Protein AF-0000000086143178 (afdb_homodimer)

Secondary structure (DSSP, 8-state):
-------------------HHHHHHHHHHHHHHHHHHHHHHHHHHHHHSTT-TT-TT-HHHHHHHHHHHHHHHHHHHHHHHHHHHHTT--HHHHHHHHHHHHHHHHHT-/-------------------HHHHHHHHHHHHHHHHHHHHHHHHHHHHHSTT-TT-TT-HHHHHHHHHHHHHHHHHHHHHHHHHHHHTT--HHHHHHHHHHHHHHHHHT-

Sequence (218 aa):
MNPSETPSSPINSAKSRLTEEQKKRNHIESEKKRREAIRNGFDRLSTIVPGMQGQARSEAIVLAATVDHMRAMLKQKEQIYAAAMAKGWSTEQFNRYYQVAEQEARALEMNPSETPSSPINSAKSRLTEEQKKRNHIESEKKRREAIRNGFDRLSTIVPGMQGQARSEAIVLAATVDHMRAMLKQKEQIYAAAMAKGWSTEQFNRYYQVAEQEARALE

Foldseek 3Di:
DDPPPPPPPCVVVCPVPQDPVRVVVVVVVVVVVVVVVLLVVLQVLLVVQPPSHPVSVVPVVSVVSSVVVVVVVVVVLVVVVVVCVVVPDDPVNSVVVVVVVVVVVVVVD/DDDPPPPPPCVVVCPVPDDPVRVVVVVVVVVVVVVVVLLVVLQVLLVVQPPSHPVSVVPVVSVVSSVVVVVVVVVVLVVVVVVCVVVPDDPVNSVVVVVVVVVVVVVVD

pLDDT: mean 79.46, std 19.46, range [32.69, 98.06]

Organism: NCBI:txid717836

InterPro domains:
  IPR011598 Myc-type, basic helix-loop-helix (bHLH) domain [PS50888] (22-73)
  IPR011598 Myc-type, basic helix-loop-helix (bHLH) domain [SM00353] (28-79)
  IPR036638 Helix-loop-helix DNA-binding domain superfamily [G3DSA:4.10.280.10] (21-108)
  IPR036638 Helix-loop-helix DNA-binding domain superfamily [SSF47459] (13-79)
  IPR052207 Max-like/E-box-binding transcription factors [PTHR15741] (5-80)
  IPR057072 INO4, bHLH domain [PF23181] (17-87)

Radius of gyration: 27.96 Å; Cα contacts (8 Å, |Δi|>4): 157; chains: 2; bounding box: 116×66×62 Å

Solvent-accessible surface area (backbone atoms only — not comparable to full-atom values): 12211 Å² total; per-residue (Å²): 138,81,85,80,77,71,76,76,73,79,70,64,77,69,65,71,73,64,50,72,68,53,48,51,52,49,52,52,50,52,49,50,50,48,51,49,49,38,51,51,34,32,46,52,41,16,68,69,37,85,92,25,63,92,37,36,85,44,51,51,60,46,40,48,50,44,50,40,50,50,50,11,52,53,48,23,50,53,50,52,47,52,52,40,46,72,73,67,49,48,70,66,62,53,45,54,51,50,52,51,22,46,55,49,33,59,60,75,101,137,81,82,78,77,71,76,76,72,79,70,63,80,66,64,71,71,63,50,71,69,51,47,52,53,49,52,52,49,52,50,51,50,48,52,49,49,38,50,51,36,33,48,53,42,16,69,70,37,86,92,26,62,94,38,38,86,42,52,51,58,45,41,49,51,42,49,42,50,50,51,12,51,53,49,24,50,53,51,51,47,53,51,41,48,72,73,66,48,48,70,65,64,54,45,55,51,48,51,51,22,47,55,50,33,59,59,76,102

Structure (mmCIF, N/CA/C/O backbone):
data_AF-0000000086143178-model_v1
#
loop_
_entity.id
_entity.type
_entity.pdbx_description
1 polymer 'BHLH domain-containing protein'
#
loop_
_atom_site.group_PDB
_atom_site.id
_atom_site.type_symbol
_atom_site.label_atom_id
_atom_site.label_alt_id
_atom_site.label_comp_id
_atom_site.label_asym_id
_atom_site.label_entity_id
_atom_site.label_seq_id
_atom_site.pdbx_PDB_ins_code
_atom_site.Cartn_x
_atom_site.Cartn_y
_atom_site.Cartn_z
_atom_site.occupancy
_atom_site.B_iso_or_equiv
_atom_site.auth_seq_id
_atom_site.auth_comp_id
_atom_site.auth_asym_id
_atom_site.auth_atom_id
_atom_site.pdbx_PDB_model_num
ATOM 1 N N . MET A 1 1 ? -59.031 2.689 38.531 1 32.75 1 MET A N 1
ATOM 2 C CA . MET A 1 1 ? -57.719 2.092 38.219 1 32.75 1 MET A CA 1
ATOM 3 C C . MET A 1 1 ? -56.844 3.082 37.5 1 32.75 1 MET A C 1
ATOM 5 O O . MET A 1 1 ? -57.188 3.516 36.375 1 32.75 1 MET A O 1
ATOM 9 N N . ASN A 1 2 ? -56.031 3.961 38.188 1 40.72 2 ASN A N 1
ATOM 10 C CA . ASN A 1 2 ? -55.25 5.148 37.875 1 40.72 2 ASN A CA 1
ATOM 11 C C . ASN A 1 2 ? -54.125 4.832 36.875 1 40.72 2 ASN A C 1
ATOM 13 O O . ASN A 1 2 ? -53.438 3.824 37.031 1 40.72 2 ASN A O 1
ATOM 17 N N . PRO A 1 3 ? -54.125 5.277 35.625 1 43.12 3 PRO A N 1
ATOM 18 C CA . PRO A 1 3 ? -53.125 5.094 34.562 1 43.12 3 PRO A CA 1
ATOM 19 C C . PRO A 1 3 ? -51.719 5.43 35.031 1 43.12 3 PRO A C 1
ATOM 21 O O . PRO A 1 3 ? -51.5 6.453 35.688 1 43.12 3 PRO A O 1
ATOM 24 N N . SER A 1 4 ? -50.781 4.43 35.438 1 45.22 4 SER A N 1
ATOM 25 C CA . SER A 1 4 ? -49.406 4.449 35.844 1 45.22 4 SER A CA 1
ATOM 26 C C . SER A 1 4 ? -48.531 5.211 34.812 1 45.22 4 SER A C 1
ATOM 28 O O . SER A 1 4 ? -48.438 4.809 33.656 1 45.22 4 SER A O 1
ATOM 30 N N . GLU A 1 5 ? -48.562 6.566 34.812 1 45.06 5 GLU A N 1
ATOM 31 C CA . GLU A 1 5 ? -47.688 7.453 34.031 1 45.06 5 GLU A CA 1
ATOM 32 C C . GLU A 1 5 ? -46.25 6.996 34.062 1 45.06 5 GLU A C 1
ATOM 34 O O . GLU A 1 5 ? -45.656 6.902 35.156 1 45.06 5 GLU A O 1
ATOM 39 N N . THR A 1 6 ? -45.875 5.973 33.25 1 44.28 6 THR A N 1
ATOM 40 C CA . THR A 1 6 ? -44.5 5.473 33.062 1 44.28 6 THR A CA 1
ATOM 41 C C . THR A 1 6 ? -43.531 6.625 32.938 1 44.28 6 THR A C 1
ATOM 43 O O . THR A 1 6 ? -43.719 7.555 32.156 1 44.28 6 THR A O 1
ATOM 46 N N . PRO A 1 7 ? -42.781 6.953 34 1 46.31 7 PRO A N 1
ATOM 47 C CA . PRO A 1 7 ? -41.781 8.023 33.938 1 46.31 7 PRO A CA 1
ATOM 48 C C . PRO A 1 7 ? -40.875 7.941 32.688 1 46.31 7 PRO A C 1
ATOM 50 O O . PRO A 1 7 ? -40.531 6.844 32.25 1 46.31 7 PRO A O 1
ATOM 53 N N . SER A 1 8 ? -41.188 8.641 31.641 1 41.81 8 SER A N 1
ATOM 54 C CA . SER A 1 8 ? -40.281 8.805 30.484 1 41.81 8 SER A CA 1
ATOM 55 C C . SER A 1 8 ? -38.844 8.922 30.922 1 41.81 8 SER A C 1
ATOM 57 O O . SER A 1 8 ? -38.5 9.695 31.812 1 41.81 8 SER A O 1
ATOM 59 N N . SER A 1 9 ? -38.094 7.805 30.969 1 45.62 9 SER A N 1
ATOM 60 C CA . SER A 1 9 ? -36.688 7.699 31.266 1 45.62 9 SER A CA 1
ATOM 61 C C . SER A 1 9 ? -35.875 8.82 30.594 1 45.62 9 SER A C 1
ATOM 63 O O . SER A 1 9 ? -36.031 9.062 29.406 1 45.62 9 SER A O 1
ATOM 65 N N . PRO A 1 10 ? -35.562 9.938 31.25 1 42.22 10 PRO A N 1
ATOM 66 C CA . PRO A 1 10 ? -34.688 10.977 30.672 1 42.22 10 PRO A CA 1
ATOM 67 C C . PRO A 1 10 ? -33.5 10.406 29.938 1 42.22 10 PRO A C 1
ATOM 69 O O . PRO A 1 10 ? -32.469 10.109 30.562 1 42.22 10 PRO A O 1
ATOM 72 N N . ILE A 1 11 ? -33.5 9.219 29.344 1 43.56 11 ILE A N 1
ATOM 73 C CA . ILE A 1 11 ? -32.344 8.898 28.516 1 43.56 11 ILE A CA 1
ATOM 74 C C . ILE A 1 11 ? -31.953 10.109 27.672 1 43.56 11 ILE A C 1
ATOM 76 O O . ILE A 1 11 ? -32.281 10.164 26.484 1 43.56 11 ILE A O 1
ATOM 80 N N . ASN A 1 12 ? -32.656 11.188 27.828 1 39.53 12 ASN A N 1
ATOM 81 C CA . ASN A 1 12 ? -32.156 12.312 27.031 1 39.53 12 ASN A CA 1
ATOM 82 C C . ASN A 1 12 ? -30.641 12.266 26.875 1 39.53 12 ASN A C 1
ATOM 84 O O . ASN A 1 12 ? -29.922 11.969 27.828 1 39.53 12 ASN A O 1
ATOM 88 N N . SER A 1 13 ? -30.031 11.812 25.734 1 44.03 13 SER A N 1
ATOM 89 C CA . SER A 1 13 ? -28.672 11.727 25.219 1 44.03 13 SER A CA 1
ATOM 90 C C . SER A 1 13 ? -27.781 12.797 25.844 1 44.03 13 SER A C 1
ATOM 92 O O . SER A 1 13 ? -27.953 13.984 25.562 1 44.03 13 SER A O 1
ATOM 94 N N . ALA A 1 14 ? -27.75 12.922 27.094 1 44.5 14 ALA A N 1
ATOM 95 C CA . ALA A 1 14 ? -26.672 13.719 27.688 1 44.5 14 ALA A CA 1
ATOM 96 C C . ALA A 1 14 ? -25.453 13.781 26.766 1 44.5 14 ALA A C 1
ATOM 98 O O . ALA A 1 14 ? -24.703 12.812 26.672 1 44.5 14 ALA A O 1
ATOM 99 N N . LYS A 1 15 ? -25.594 13.844 25.5 1 48.66 15 LYS A N 1
ATOM 100 C CA . LYS A 1 15 ? -24.422 14.305 24.766 1 48.66 15 LYS A CA 1
ATOM 101 C C . LYS A 1 15 ? -23.531 15.172 25.641 1 48.66 15 LYS A C 1
ATOM 103 O O . LYS A 1 15 ? -23.938 16.25 26.078 1 48.66 15 LYS A O 1
ATOM 108 N N . SER A 1 16 ? -23.094 14.664 26.734 1 57.53 16 SER A N 1
ATOM 109 C CA . SER A 1 16 ? -22.094 15.32 27.562 1 57.53 16 SER A CA 1
ATOM 110 C C . SER A 1 16 ? -21.375 16.422 26.797 1 57.53 16 SER A C 1
ATOM 112 O O . SER A 1 16 ? -20.672 16.156 25.828 1 57.53 16 SER A O 1
ATOM 114 N N . ARG A 1 17 ? -22 17.469 26.516 1 70.31 17 ARG A N 1
ATOM 115 C CA . ARG A 1 17 ? -21.516 18.625 25.766 1 70.31 17 ARG A CA 1
ATOM 116 C C . ARG A 1 17 ? -20.062 18.938 26.109 1 70.31 17 ARG A C 1
ATOM 118 O O . ARG A 1 17 ? -19.766 19.359 27.219 1 70.31 17 ARG A O 1
ATOM 125 N N . LEU A 1 18 ? -19.219 18.266 25.688 1 80 18 LEU A N 1
ATOM 126 C CA . LEU A 1 18 ? -17.797 18.531 25.859 1 80 18 LEU A CA 1
ATOM 127 C C . LEU A 1 18 ? -17.531 20.031 25.875 1 80 18 LEU A C 1
ATOM 129 O O . LEU A 1 18 ? -18.203 20.797 25.172 1 80 18 LEU A O 1
ATOM 133 N N . THR A 1 19 ? -16.844 20.484 26.844 1 90.88 19 THR A N 1
ATOM 134 C CA . THR A 1 19 ? -16.359 21.859 26.812 1 90.88 19 THR A CA 1
ATOM 135 C C . THR A 1 19 ? -15.492 22.109 25.578 1 90.88 19 THR A C 1
ATOM 137 O O . THR A 1 19 ? -15.102 21.156 24.891 1 90.88 19 THR A O 1
ATOM 140 N N . GLU A 1 20 ? -15.328 23.359 25.156 1 90.81 20 GLU A N 1
ATOM 141 C CA . GLU A 1 20 ? -14.461 23.688 24.031 1 90.81 20 GLU A CA 1
ATOM 142 C C . GLU A 1 20 ? -13.062 23.109 24.203 1 90.81 20 GLU A C 1
ATOM 144 O O . GLU A 1 20 ? -12.453 22.641 23.234 1 90.81 20 GLU A O 1
ATOM 149 N N . GLU A 1 21 ? -12.656 23.234 25.453 1 92.69 21 GLU A N 1
ATOM 150 C CA . GLU A 1 21 ? -11.336 22.688 25.75 1 92.69 21 GLU A CA 1
ATOM 151 C C . GLU A 1 21 ? -11.305 21.172 25.547 1 92.69 21 GLU A C 1
ATOM 153 O O . GLU A 1 21 ? -10.328 20.625 25.031 1 92.69 21 GLU A O 1
ATOM 158 N N . GLN A 1 22 ? -12.258 20.469 25.953 1 92.62 22 GLN A N 1
ATOM 159 C CA . GLN A 1 22 ? -12.359 19.031 25.797 1 92.62 22 GLN A CA 1
ATOM 160 C C . GLN A 1 22 ? -12.445 18.641 24.312 1 92.62 22 GLN A C 1
ATOM 162 O O . GLN A 1 22 ? -11.852 17.656 23.891 1 92.62 22 GLN A O 1
ATOM 167 N N . LYS A 1 23 ? -13.164 19.422 23.609 1 94.19 23 LYS A N 1
ATOM 168 C CA . LYS A 1 23 ? -13.305 19.172 22.172 1 94.19 23 LYS A CA 1
ATOM 169 C C . LYS A 1 23 ? -11.961 19.281 21.469 1 94.19 23 LYS A C 1
ATOM 171 O O . LYS A 1 23 ? -11.617 18.438 20.625 1 94.19 23 LYS A O 1
ATOM 176 N N . LYS A 1 24 ? -11.305 20.344 21.844 1 95.06 24 LYS A N 1
ATOM 177 C CA . LYS A 1 24 ? -9.984 20.547 21.266 1 95.06 24 LYS A CA 1
ATOM 178 C C . LYS A 1 24 ? -9.047 19.391 21.594 1 95.06 24 LYS A C 1
ATOM 180 O O . LYS A 1 24 ? -8.352 18.891 20.703 1 95.06 24 LYS A O 1
ATOM 185 N N . ARG A 1 25 ? -9.008 19.031 22.812 1 95.56 25 ARG A N 1
ATOM 186 C CA . ARG A 1 25 ? -8.156 17.922 23.25 1 95.56 25 ARG A CA 1
ATOM 187 C C . ARG A 1 25 ? -8.516 16.641 22.516 1 95.56 25 ARG A C 1
ATOM 189 O O . ARG A 1 25 ? -7.625 15.875 22.125 1 95.56 25 ARG A O 1
ATOM 196 N N . ASN A 1 26 ? -9.719 16.375 22.359 1 96 26 ASN A N 1
ATOM 197 C CA . ASN A 1 26 ? -10.188 15.188 21.641 1 96 26 ASN A CA 1
ATOM 198 C C . ASN A 1 26 ? -9.727 15.195 20.188 1 96 26 ASN A C 1
ATOM 200 O O . ASN A 1 26 ? -9.32 14.164 19.641 1 96 26 ASN A O 1
ATOM 204 N N . HIS A 1 27 ? -9.828 16.344 19.547 1 96.25 27 HIS A N 1
ATOM 205 C CA . HIS A 1 27 ? -9.383 16.484 18.156 1 96.25 27 HIS A CA 1
ATOM 206 C C . HIS A 1 27 ? -7.898 16.172 18.016 1 96.25 27 HIS A C 1
ATOM 208 O O . HIS A 1 27 ? -7.496 15.43 17.125 1 96.25 27 HIS A O 1
ATOM 214 N N . ILE A 1 28 ? -7.184 16.656 18.859 1 97.69 28 ILE A N 1
ATOM 215 C CA . ILE A 1 28 ? -5.734 16.469 18.812 1 97.69 28 ILE A CA 1
ATOM 216 C C . ILE A 1 28 ? -5.406 14.992 19.016 1 97.69 28 ILE A C 1
ATOM 218 O O . ILE A 1 28 ? -4.57 14.438 18.297 1 97.69 28 ILE A O 1
ATOM 222 N N . GLU A 1 29 ? -6.027 14.453 19.984 1 97.38 29 GLU A N 1
ATOM 223 C CA . GLU A 1 29 ? -5.789 13.039 20.266 1 97.38 29 GLU A CA 1
ATOM 224 C C . GLU A 1 29 ? -6.16 12.156 19.078 1 97.38 29 GLU A C 1
ATOM 226 O O . GLU A 1 29 ? -5.441 11.203 18.766 1 97.38 29 GLU A O 1
ATOM 231 N N . SER A 1 30 ? -7.309 12.406 18.562 1 97.5 30 SER A N 1
ATOM 232 C CA . SER A 1 30 ? -7.77 11.656 17.391 1 97.5 30 SER A CA 1
ATOM 233 C C . SER A 1 30 ? -6.781 11.766 16.234 1 97.5 30 SER A C 1
ATOM 235 O O . SER A 1 30 ? -6.5 10.773 15.562 1 97.5 30 SER A O 1
ATOM 237 N N . GLU A 1 31 ? -6.254 12.875 16.031 1 96.75 31 GLU A N 1
ATOM 238 C CA . GLU A 1 31 ? -5.285 13.078 14.953 1 96.75 31 GLU A CA 1
ATOM 239 C C . GLU A 1 31 ? -3.98 12.344 15.25 1 96.75 31 GLU A C 1
ATOM 241 O O . GLU A 1 31 ? -3.363 11.773 14.344 1 96.75 31 GLU A O 1
ATOM 246 N N . LYS A 1 32 ? -3.598 12.414 16.469 1 97.69 32 LYS A N 1
ATOM 247 C CA . LYS A 1 32 ? -2.402 11.68 16.875 1 97.69 32 LYS A CA 1
ATOM 248 C C . LYS A 1 32 ? -2.561 10.18 16.625 1 97.69 32 LYS A C 1
ATOM 250 O O . LYS A 1 32 ? -1.638 9.531 16.125 1 97.69 32 LYS A O 1
ATOM 255 N N . LYS A 1 33 ? -3.719 9.719 16.953 1 97.5 33 LYS A N 1
ATOM 256 C CA . LYS A 1 33 ? -4.008 8.305 16.719 1 97.5 33 LYS A CA 1
ATOM 257 C C . LYS A 1 33 ? -3.984 7.969 15.234 1 97.5 33 LYS A C 1
ATOM 259 O O . LYS A 1 33 ? -3.459 6.93 14.836 1 97.5 33 LYS A O 1
ATOM 264 N N . ARG A 1 34 ? -4.551 8.781 14.469 1 96.31 34 ARG A N 1
ATOM 265 C CA . ARG A 1 34 ? -4.566 8.586 13.023 1 96.31 34 ARG A CA 1
ATOM 266 C C . ARG A 1 34 ? -3.15 8.562 12.461 1 96.31 34 ARG A C 1
ATOM 268 O O . ARG A 1 34 ? -2.811 7.691 11.656 1 96.31 34 ARG A O 1
ATOM 275 N N . ARG A 1 35 ? -2.359 9.477 12.883 1 97.56 35 ARG A N 1
ATOM 276 C CA . ARG A 1 35 ? -0.98 9.562 12.414 1 97.56 35 ARG A CA 1
ATOM 277 C C . ARG A 1 35 ? -0.194 8.312 12.797 1 97.56 35 ARG A C 1
ATOM 279 O O . ARG A 1 35 ? 0.597 7.797 12.008 1 97.56 35 ARG A O 1
ATOM 286 N N . GLU A 1 36 ? -0.426 7.883 13.977 1 97.69 36 GLU A N 1
ATOM 287 C CA . GLU A 1 36 ? 0.243 6.672 14.445 1 97.69 36 GLU A CA 1
ATOM 288 C C . GLU A 1 36 ? -0.169 5.457 13.617 1 97.69 36 GLU A C 1
ATOM 290 O O . GLU A 1 36 ? 0.67 4.625 13.266 1 97.69 36 GLU A O 1
ATOM 295 N N . ALA A 1 37 ? -1.438 5.371 13.375 1 97.38 37 ALA A N 1
ATOM 296 C CA . ALA A 1 37 ? -1.935 4.273 12.547 1 97.38 37 ALA A CA 1
ATOM 297 C C . ALA A 1 37 ? -1.296 4.301 11.156 1 97.38 37 ALA A C 1
ATOM 299 O O . ALA A 1 37 ? -0.91 3.256 10.625 1 97.38 37 ALA A O 1
ATOM 300 N N . ILE A 1 38 ? -1.184 5.402 10.594 1 98 38 ILE A N 1
ATOM 301 C CA . ILE A 1 38 ? -0.591 5.574 9.273 1 98 38 ILE A CA 1
ATOM 302 C C . ILE A 1 38 ? 0.887 5.191 9.312 1 98 38 ILE A C 1
ATOM 304 O O . ILE A 1 38 ? 1.368 4.453 8.453 1 98 38 ILE A O 1
ATOM 308 N N . ARG A 1 39 ? 1.507 5.668 10.367 1 97.44 39 ARG A N 1
ATOM 309 C CA . ARG A 1 39 ? 2.912 5.316 10.539 1 97.44 39 ARG A CA 1
ATOM 310 C C . ARG A 1 39 ? 3.092 3.803 10.617 1 97.44 39 ARG A C 1
ATOM 312 O O . ARG A 1 39 ? 3.99 3.246 9.984 1 97.44 39 ARG A O 1
ATOM 319 N N . ASN A 1 40 ? 2.289 3.205 11.383 1 97.25 40 ASN A N 1
ATOM 320 C CA . ASN A 1 40 ? 2.346 1.753 11.523 1 97.25 40 ASN A CA 1
ATOM 321 C C . ASN A 1 40 ? 2.096 1.05 10.195 1 97.25 40 ASN A C 1
ATOM 323 O O . ASN A 1 40 ? 2.729 0.036 9.898 1 97.25 40 ASN A O 1
ATOM 327 N N . GLY A 1 41 ? 1.19 1.563 9.445 1 97.25 41 GLY A N 1
ATOM 328 C CA . GLY A 1 41 ? 0.931 1.018 8.125 1 97.25 41 GLY A CA 1
ATOM 329 C C . GLY A 1 41 ? 2.146 1.048 7.215 1 97.25 41 GLY A C 1
ATOM 330 O O . GLY A 1 41 ? 2.475 0.047 6.574 1 97.25 41 GLY A O 1
ATOM 331 N N . PHE A 1 42 ? 2.834 2.109 7.23 1 98.06 42 PHE A N 1
ATOM 332 C CA . PHE A 1 42 ? 4.027 2.232 6.402 1 98.06 42 PHE A CA 1
ATOM 333 C C . PHE A 1 42 ? 5.133 1.313 6.906 1 98.06 42 PHE A C 1
ATOM 335 O O . PHE A 1 42 ? 5.898 0.76 6.109 1 98.06 42 PHE A O 1
ATOM 342 N N . ASP A 1 43 ? 5.203 1.208 8.203 1 97.88 43 ASP A N 1
ATOM 343 C CA . ASP A 1 43 ? 6.172 0.273 8.766 1 97.88 43 ASP A CA 1
ATOM 344 C C . ASP A 1 43 ? 5.93 -1.146 8.258 1 97.88 43 ASP A C 1
ATOM 346 O O . ASP A 1 43 ? 6.863 -1.831 7.84 1 97.88 43 ASP A O 1
ATOM 350 N N . ARG A 1 44 ? 4.738 -1.514 8.258 1 96.62 44 ARG A N 1
ATOM 351 C CA . ARG A 1 44 ? 4.391 -2.855 7.801 1 96.62 44 ARG A CA 1
ATOM 352 C C . ARG A 1 44 ? 4.637 -3.004 6.301 1 96.62 44 ARG A C 1
ATOM 354 O O . ARG A 1 44 ? 5.219 -3.996 5.859 1 96.62 44 ARG A O 1
ATOM 361 N N . LEU A 1 45 ? 4.262 -1.975 5.566 1 96.5 45 LEU A N 1
ATOM 362 C CA . LEU A 1 45 ? 4.457 -2.018 4.121 1 96.5 45 LEU A CA 1
ATOM 363 C C . LEU A 1 45 ? 5.938 -2.121 3.777 1 96.5 45 LEU A C 1
ATOM 365 O O . LEU A 1 45 ? 6.316 -2.857 2.863 1 96.5 45 LEU A O 1
ATOM 369 N N . SER A 1 46 ? 6.695 -1.372 4.531 1 96.62 46 SER A N 1
ATOM 370 C CA . SER A 1 46 ? 8.125 -1.327 4.23 1 96.62 46 SER A CA 1
ATOM 371 C C . SER A 1 46 ? 8.781 -2.684 4.469 1 96.62 46 SER A C 1
ATOM 373 O O . SER A 1 46 ? 9.828 -2.977 3.896 1 96.62 46 SER A O 1
ATOM 375 N N . THR A 1 47 ? 8.164 -3.572 5.258 1 95.19 47 THR A N 1
ATOM 376 C CA . THR A 1 47 ? 8.703 -4.902 5.531 1 95.19 47 THR A CA 1
ATOM 377 C C . THR A 1 47 ? 8.219 -5.906 4.488 1 95.19 47 THR A C 1
ATOM 379 O O . THR A 1 47 ? 8.891 -6.906 4.227 1 95.19 47 THR A O 1
ATOM 382 N N . ILE A 1 48 ? 7.129 -5.641 3.863 1 93.56 48 ILE A N 1
ATOM 383 C CA . ILE A 1 48 ? 6.508 -6.555 2.914 1 93.56 48 ILE A CA 1
ATOM 384 C C . ILE A 1 48 ? 7.051 -6.297 1.512 1 93.56 48 ILE A C 1
ATOM 386 O O . ILE A 1 48 ? 7.336 -7.234 0.766 1 93.56 48 ILE A O 1
ATOM 390 N N . VAL A 1 49 ? 7.215 -4.977 1.195 1 94.06 49 VAL A N 1
ATOM 391 C CA . VAL A 1 49 ? 7.605 -4.57 -0.151 1 94.06 49 VAL A CA 1
ATOM 392 C C . VAL A 1 49 ? 9.117 -4.719 -0.317 1 94.06 49 VAL A C 1
ATOM 394 O O . VAL A 1 49 ? 9.891 -4.148 0.456 1 94.06 49 VAL A O 1
ATOM 397 N N . PRO A 1 50 ? 9.438 -5.465 -1.303 1 91.75 50 PRO A N 1
ATOM 398 C CA . PRO A 1 50 ? 10.875 -5.672 -1.516 1 91.75 50 PRO A CA 1
ATOM 399 C C . PRO A 1 50 ? 11.633 -4.363 -1.714 1 91.75 50 PRO A C 1
ATOM 401 O O . PRO A 1 50 ? 11.18 -3.486 -2.455 1 91.75 50 PRO A O 1
ATOM 404 N N . GLY A 1 51 ? 12.797 -4.254 -1.019 1 92.88 51 GLY A N 1
ATOM 405 C CA . GLY A 1 51 ? 13.688 -3.113 -1.19 1 92.88 51 GLY A CA 1
ATOM 406 C C . GLY A 1 51 ? 13.289 -1.919 -0.343 1 92.88 51 GLY A C 1
ATOM 407 O O . GLY A 1 51 ? 13.922 -0.86 -0.425 1 92.88 51 GLY A O 1
ATOM 408 N N . MET A 1 52 ? 12.273 -2.072 0.436 1 96.5 52 MET A N 1
ATOM 409 C CA . MET A 1 52 ? 11.758 -0.913 1.156 1 96.5 52 MET A CA 1
ATOM 410 C C . MET A 1 52 ? 12.047 -1.026 2.648 1 96.5 52 MET A C 1
ATOM 412 O O . MET A 1 52 ? 11.703 -0.129 3.422 1 96.5 52 MET A O 1
ATOM 416 N N . GLN A 1 53 ? 12.703 -2.068 2.969 1 95.19 53 GLN A N 1
ATOM 417 C CA . GLN A 1 53 ? 13.016 -2.236 4.387 1 95.19 53 GLN A CA 1
ATOM 418 C C . GLN A 1 53 ? 13.828 -1.059 4.914 1 95.19 53 GLN A C 1
ATOM 420 O O . GLN A 1 53 ? 14.805 -0.639 4.285 1 95.19 53 GLN A O 1
ATOM 425 N N . GLY A 1 54 ? 13.422 -0.474 6.051 1 94.25 54 GLY A N 1
ATOM 426 C CA . GLY A 1 54 ? 14.117 0.644 6.668 1 94.25 54 GLY A CA 1
ATOM 427 C C . GLY A 1 54 ? 13.75 1.983 6.055 1 94.25 54 GLY A C 1
ATOM 428 O O . GLY A 1 54 ? 14.281 3.021 6.461 1 94.25 54 GLY A O 1
ATOM 429 N N . GLN A 1 55 ? 12.906 1.948 5.07 1 96.25 55 GLN A N 1
ATOM 430 C CA . GLN A 1 55 ? 12.531 3.178 4.375 1 96.25 55 GLN A CA 1
ATOM 431 C C . GLN A 1 55 ? 11.094 3.572 4.691 1 96.25 55 GLN A C 1
ATOM 433 O O . GLN A 1 55 ? 10.445 4.266 3.9 1 96.25 55 GLN A O 1
ATOM 438 N N . ALA A 1 56 ? 10.602 3.178 5.789 1 96.19 56 ALA A N 1
ATOM 439 C CA . ALA A 1 56 ? 9.195 3.359 6.141 1 96.19 56 ALA A CA 1
ATOM 440 C C . ALA A 1 56 ? 8.836 4.84 6.219 1 96.19 56 ALA A C 1
ATOM 442 O O . ALA A 1 56 ? 7.68 5.215 6.016 1 96.19 56 ALA A O 1
ATOM 443 N N . ARG A 1 57 ? 9.914 5.738 6.492 1 96.31 57 ARG A N 1
ATOM 444 C CA . ARG A 1 57 ? 9.633 7.156 6.691 1 96.31 57 ARG A CA 1
ATOM 445 C C . ARG A 1 57 ? 9.594 7.898 5.359 1 96.31 57 ARG A C 1
ATOM 447 O O . ARG A 1 57 ? 9.18 9.055 5.301 1 96.31 57 ARG A O 1
ATOM 454 N N . SER A 1 58 ? 10.008 7.25 4.348 1 97.25 58 SER A N 1
ATOM 455 C CA . SER A 1 58 ? 9.891 7.797 3 1 97.25 58 SER A CA 1
ATOM 456 C C . SER A 1 58 ? 8.57 7.398 2.354 1 97.25 58 SER A C 1
ATOM 458 O O . SER A 1 58 ? 8.547 6.621 1.397 1 97.25 58 SER A O 1
ATOM 460 N N . GLU A 1 59 ? 7.586 8.008 2.762 1 97.38 59 GLU A N 1
ATOM 461 C CA . GLU A 1 59 ? 6.211 7.609 2.48 1 97.38 59 GLU A CA 1
ATOM 462 C C . GLU A 1 59 ? 5.945 7.559 0.978 1 97.38 59 GLU A C 1
ATOM 464 O O . GLU A 1 59 ? 5.367 6.594 0.475 1 97.38 59 GLU A O 1
ATOM 469 N N . ALA A 1 60 ? 6.336 8.648 0.286 1 97.38 60 ALA A N 1
ATOM 470 C CA . ALA A 1 60 ? 6.082 8.719 -1.15 1 97.38 60 ALA A CA 1
ATOM 471 C C . ALA A 1 60 ? 6.762 7.57 -1.885 1 97.38 60 ALA A C 1
ATOM 473 O O . ALA A 1 60 ? 6.168 6.953 -2.771 1 97.38 60 ALA A O 1
ATOM 474 N N . ILE A 1 61 ? 7.949 7.246 -1.497 1 96.56 61 ILE A N 1
ATOM 475 C CA . ILE A 1 61 ? 8.734 6.199 -2.145 1 96.56 61 ILE A CA 1
ATOM 476 C C . ILE A 1 61 ? 8.117 4.836 -1.838 1 96.56 61 ILE A C 1
ATOM 478 O O . ILE A 1 61 ? 7.945 4.008 -2.736 1 96.56 61 ILE A O 1
ATOM 482 N N . VAL A 1 62 ? 7.758 4.664 -0.602 1 97.19 62 VAL A N 1
ATOM 483 C CA . VAL A 1 62 ? 7.168 3.391 -0.193 1 97.19 62 VAL A CA 1
ATOM 484 C C . VAL A 1 62 ? 5.84 3.18 -0.913 1 97.19 62 VAL A C 1
ATOM 486 O O . VAL A 1 62 ? 5.555 2.08 -1.394 1 97.19 62 VAL A O 1
ATOM 489 N N . LEU A 1 63 ? 5.102 4.211 -0.987 1 97.12 63 LEU A N 1
ATOM 490 C CA . LEU A 1 63 ? 3.803 4.121 -1.647 1 97.12 63 LEU A CA 1
ATOM 491 C C . LEU A 1 63 ? 3.965 3.762 -3.121 1 97.12 63 LEU A C 1
ATOM 493 O O . LEU A 1 63 ? 3.277 2.871 -3.627 1 97.12 63 LEU A O 1
ATOM 497 N N . ALA A 1 64 ? 4.844 4.441 -3.76 1 95.94 64 ALA A N 1
ATOM 498 C CA . ALA A 1 64 ? 5.086 4.18 -5.176 1 95.94 64 ALA A CA 1
ATOM 499 C C . ALA A 1 64 ? 5.57 2.75 -5.398 1 95.94 64 ALA A C 1
ATOM 501 O O . ALA A 1 64 ? 5.086 2.053 -6.293 1 95.94 64 ALA A O 1
ATOM 502 N N . ALA A 1 65 ? 6.48 2.336 -4.586 1 95.31 65 ALA A N 1
ATOM 503 C CA . ALA A 1 65 ? 7 0.975 -4.68 1 95.31 65 ALA A CA 1
ATOM 504 C C . ALA A 1 65 ? 5.906 -0.052 -4.406 1 95.31 65 ALA A C 1
ATOM 506 O O . ALA A 1 65 ? 5.879 -1.12 -5.023 1 95.31 65 ALA A O 1
ATOM 507 N N . THR A 1 66 ? 5.055 0.25 -3.471 1 96.12 66 THR A N 1
ATOM 508 C CA . THR A 1 66 ? 3.949 -0.639 -3.131 1 96.12 66 THR A CA 1
ATOM 509 C C . THR A 1 66 ? 3.01 -0.812 -4.32 1 96.12 66 THR A C 1
ATOM 511 O O . THR A 1 66 ? 2.645 -1.937 -4.672 1 96.12 66 THR A O 1
ATOM 514 N N . VAL A 1 67 ? 2.639 0.248 -4.883 1 95.81 67 VAL A N 1
ATOM 515 C CA . VAL A 1 67 ? 1.759 0.211 -6.047 1 95.81 67 VAL A CA 1
ATOM 516 C C . VAL A 1 67 ? 2.387 -0.649 -7.141 1 95.81 67 VAL A C 1
ATOM 518 O O . VAL A 1 67 ? 1.729 -1.531 -7.699 1 95.81 67 VAL A O 1
ATOM 521 N N . ASP A 1 68 ? 3.604 -0.389 -7.422 1 93.5 68 ASP A N 1
ATOM 522 C CA . ASP A 1 68 ? 4.32 -1.132 -8.453 1 93.5 68 ASP A CA 1
ATOM 523 C C . ASP A 1 68 ? 4.359 -2.623 -8.125 1 93.5 68 ASP A C 1
ATOM 525 O O . ASP A 1 68 ? 4.098 -3.461 -8.992 1 93.5 68 ASP A O 1
ATOM 529 N N . HIS A 1 69 ? 4.715 -2.879 -6.902 1 92.06 69 HIS A N 1
ATOM 530 C CA . HIS A 1 69 ? 4.816 -4.27 -6.477 1 92.06 69 HIS A CA 1
ATOM 531 C C . HIS A 1 69 ? 3.469 -4.977 -6.574 1 92.06 69 HIS A C 1
ATOM 533 O O . HIS A 1 69 ? 3.395 -6.121 -7.023 1 92.06 69 HIS A O 1
ATOM 539 N N . MET A 1 70 ? 2.447 -4.344 -6.18 1 91.75 70 MET A N 1
ATOM 540 C CA . MET A 1 70 ? 1.112 -4.934 -6.238 1 91.75 70 MET A CA 1
ATOM 541 C C . MET A 1 70 ? 0.7 -5.203 -7.684 1 91.75 70 MET A C 1
ATOM 543 O O . MET A 1 70 ? 0.126 -6.25 -7.984 1 91.75 70 MET A O 1
ATOM 547 N N . ARG A 1 71 ? 0.938 -4.273 -8.523 1 89.94 71 ARG A N 1
ATOM 548 C CA . ARG A 1 71 ? 0.626 -4.469 -9.93 1 89.94 71 ARG A CA 1
ATOM 549 C C . ARG A 1 71 ? 1.386 -5.664 -10.5 1 89.94 71 ARG A C 1
ATOM 551 O O . ARG A 1 71 ? 0.831 -6.453 -11.266 1 89.94 71 ARG A O 1
ATOM 558 N N . ALA A 1 72 ? 2.631 -5.75 -10.125 1 87.56 72 ALA A N 1
ATOM 559 C CA . ALA A 1 72 ? 3.445 -6.887 -10.555 1 87.56 72 ALA A CA 1
ATOM 560 C C . ALA A 1 72 ? 2.861 -8.203 -10.047 1 87.56 72 ALA A C 1
ATOM 562 O O . ALA A 1 72 ? 2.801 -9.188 -10.781 1 87.56 72 ALA A O 1
ATOM 563 N N . MET A 1 73 ? 2.471 -8.227 -8.789 1 85.88 73 MET A N 1
ATOM 564 C CA . MET A 1 73 ? 1.891 -9.43 -8.195 1 85.88 73 MET A CA 1
ATOM 565 C C . MET A 1 73 ? 0.61 -9.828 -8.922 1 85.88 73 MET A C 1
ATOM 567 O O . MET A 1 73 ? 0.37 -11.016 -9.156 1 85.88 73 MET A O 1
ATOM 571 N N . LEU A 1 74 ? -0.186 -8.867 -9.25 1 86.06 74 LEU A N 1
ATOM 572 C CA . LEU A 1 74 ? -1.439 -9.141 -9.945 1 86.06 74 LEU A CA 1
ATOM 573 C C . LEU A 1 74 ? -1.178 -9.703 -11.336 1 86.06 74 LEU A C 1
ATOM 575 O O . LEU A 1 74 ? -1.854 -10.641 -11.766 1 86.06 74 LEU A O 1
ATOM 579 N N . LYS A 1 75 ? -0.28 -9.133 -11.992 1 85.69 75 LYS A N 1
ATOM 580 C CA . LYS A 1 75 ? 0.082 -9.633 -13.312 1 85.69 75 LYS A CA 1
ATOM 581 C C . LYS A 1 75 ? 0.601 -11.062 -13.234 1 85.69 75 LYS A C 1
ATOM 583 O O . LYS A 1 75 ? 0.261 -11.898 -14.078 1 85.69 75 LYS A O 1
ATOM 588 N N . GLN A 1 76 ? 1.417 -11.297 -12.242 1 82.12 76 GLN A N 1
ATOM 589 C CA . GLN A 1 76 ? 1.936 -12.641 -12.016 1 82.12 76 GLN A CA 1
ATOM 590 C C . GLN A 1 76 ? 0.801 -13.641 -11.789 1 82.12 76 GLN A C 1
ATOM 592 O O . GLN A 1 76 ? 0.825 -14.75 -12.328 1 82.12 76 GLN A O 1
ATOM 597 N N . LYS A 1 77 ? -0.037 -13.266 -11.016 1 80 77 LYS A N 1
ATOM 598 C CA . LYS A 1 77 ? -1.197 -14.109 -10.75 1 80 77 LYS A CA 1
ATOM 599 C C . LYS A 1 77 ? -1.935 -14.461 -12.039 1 80 77 LYS A C 1
ATOM 601 O O . LYS A 1 77 ? -2.35 -15.602 -12.234 1 80 77 LYS A O 1
ATOM 606 N N . GLU A 1 78 ? -2.17 -13.5 -12.836 1 82.5 78 GLU A N 1
ATOM 607 C CA . GLU A 1 78 ? -2.859 -13.711 -14.109 1 82.5 78 GLU A CA 1
ATOM 608 C C . GLU A 1 78 ? -2.086 -14.672 -15 1 82.5 78 GLU A C 1
ATOM 610 O O . GLU A 1 78 ? -2.68 -15.516 -15.672 1 82.5 78 GLU A O 1
ATOM 615 N N . GLN A 1 79 ? -0.839 -14.578 -15.023 1 82.12 79 GLN A N 1
ATOM 616 C CA . GLN A 1 79 ? 0.004 -15.438 -15.852 1 82.12 79 GLN A CA 1
ATOM 617 C C . GLN A 1 79 ? -0.006 -16.875 -15.344 1 82.12 79 GLN A C 1
ATOM 619 O O . GLN A 1 79 ? -0.069 -17.812 -16.141 1 82.12 79 GLN A O 1
ATOM 624 N N . ILE A 1 80 ? 0.098 -17.047 -14.062 1 77.25 80 ILE A N 1
ATOM 625 C CA . ILE A 1 80 ? 0.069 -18.375 -13.469 1 77.25 80 ILE A CA 1
ATOM 626 C C . ILE A 1 80 ? -1.289 -19.031 -13.719 1 77.25 80 ILE A C 1
ATOM 628 O O . ILE A 1 80 ? -1.367 -20.234 -14 1 77.25 80 ILE A O 1
ATOM 632 N N . TYR A 1 81 ? -2.248 -18.188 -13.625 1 79.44 81 TYR A N 1
ATOM 633 C CA . TYR A 1 81 ? -3.594 -18.656 -13.93 1 79.44 81 TYR A CA 1
ATOM 634 C C . TYR A 1 81 ? -3.674 -19.172 -15.359 1 79.44 81 TYR A C 1
ATOM 636 O O . TYR A 1 81 ? -4.164 -20.281 -15.602 1 79.44 81 TYR A O 1
ATOM 644 N N . ALA A 1 82 ? -3.221 -18.453 -16.25 1 82 82 ALA A N 1
ATOM 645 C CA . ALA A 1 82 ? -3.258 -18.828 -17.656 1 82 82 ALA A CA 1
ATOM 646 C C . ALA A 1 82 ? -2.457 -20.094 -17.906 1 82 82 ALA A C 1
ATOM 648 O O . ALA A 1 82 ? -2.887 -20.969 -18.672 1 82 82 ALA A O 1
ATOM 649 N N . ALA A 1 83 ? -1.37 -20.156 -17.25 1 77.75 83 ALA A N 1
ATOM 650 C CA . ALA A 1 83 ? -0.513 -21.328 -17.406 1 77.75 83 ALA A CA 1
ATOM 651 C C . ALA A 1 83 ? -1.172 -22.578 -16.812 1 77.75 83 ALA A C 1
ATOM 653 O O . ALA A 1 83 ? -1.092 -23.656 -17.391 1 77.75 83 ALA A O 1
ATOM 654 N N . ALA A 1 84 ? -1.752 -22.359 -15.672 1 76.5 84 ALA A N 1
ATOM 655 C CA . ALA A 1 84 ? -2.451 -23.469 -15.016 1 76.5 84 ALA A CA 1
ATOM 656 C C . ALA A 1 84 ? -3.617 -23.953 -15.867 1 76.5 84 ALA A C 1
ATOM 658 O O . ALA A 1 84 ? -3.836 -25.172 -15.992 1 76.5 84 ALA A O 1
ATOM 659 N N . MET A 1 85 ? -4.352 -23.016 -16.453 1 80.94 85 MET A N 1
ATOM 660 C CA . MET A 1 85 ? -5.477 -23.375 -17.312 1 80.94 85 MET A CA 1
ATOM 661 C C . MET A 1 85 ? -4.996 -24.109 -18.562 1 80.94 85 MET A C 1
ATOM 663 O O . MET A 1 85 ? -5.645 -25.062 -19 1 80.94 85 MET A O 1
ATOM 667 N N . ALA A 1 86 ? -3.898 -23.828 -19 1 82.5 86 ALA A N 1
ATOM 668 C CA . ALA A 1 86 ? -3.322 -24.469 -20.188 1 82.5 86 ALA A CA 1
ATOM 669 C C . ALA A 1 86 ? -2.875 -25.891 -19.875 1 82.5 86 ALA A C 1
ATOM 671 O O . ALA A 1 86 ? -2.844 -26.75 -20.766 1 82.5 86 ALA A O 1
ATOM 672 N N . LYS A 1 87 ? -2.6 -26.125 -18.641 1 77.19 87 LYS A N 1
ATOM 673 C CA . LYS A 1 87 ? -2.15 -27.453 -18.234 1 77.19 87 LYS A CA 1
ATOM 674 C C . LYS A 1 87 ? -3.316 -28.312 -17.734 1 77.19 87 LYS A C 1
ATOM 676 O O . LYS A 1 87 ? -3.113 -29.391 -17.188 1 77.19 87 LYS A O 1
ATOM 681 N N . GLY A 1 88 ? -4.512 -27.75 -17.797 1 75.62 88 GLY A N 1
ATOM 682 C CA . GLY A 1 88 ? -5.695 -28.562 -17.562 1 75.62 88 GLY A CA 1
ATOM 683 C C . GLY A 1 88 ? -6.316 -28.328 -16.203 1 75.62 88 GLY A C 1
ATOM 684 O O . GLY A 1 88 ? -7.113 -29.125 -15.727 1 75.62 88 GLY A O 1
ATOM 685 N N . TRP A 1 89 ? -5.91 -27.281 -15.531 1 73.25 89 TRP A N 1
ATOM 686 C CA . TRP A 1 89 ? -6.562 -26.969 -14.266 1 73.25 89 TRP A CA 1
ATOM 687 C C . TRP A 1 89 ? -7.949 -26.391 -14.5 1 73.25 89 TRP A C 1
ATOM 689 O O . TRP A 1 89 ? -8.211 -25.797 -15.547 1 73.25 89 TRP A O 1
ATOM 699 N N . SER A 1 90 ? -8.867 -26.766 -13.57 1 77.38 90 SER A N 1
ATOM 700 C CA . SER A 1 90 ? -10.164 -26.094 -13.633 1 77.38 90 SER A CA 1
ATOM 701 C C . SER A 1 90 ? -10.133 -24.75 -12.898 1 77.38 90 SER A C 1
ATOM 703 O O . SER A 1 90 ? -9.312 -24.547 -12.008 1 77.38 90 SER A O 1
ATOM 705 N N . THR A 1 91 ? -10.945 -23.859 -13.383 1 77.19 91 THR A N 1
ATOM 706 C CA . THR A 1 91 ? -11.078 -22.547 -12.734 1 77.19 91 THR A CA 1
ATOM 707 C C . THR A 1 91 ? -11.398 -22.719 -11.25 1 77.19 91 THR A C 1
ATOM 709 O O . THR A 1 91 ? -10.898 -21.969 -10.414 1 77.19 91 THR A O 1
ATOM 712 N N . GLU A 1 92 ? -12.18 -23.703 -11.016 1 76.62 92 GLU A N 1
ATOM 713 C CA . GLU A 1 92 ? -12.57 -24 -9.633 1 76.62 92 GLU A CA 1
ATOM 714 C C . GLU A 1 92 ? -11.367 -24.438 -8.805 1 76.62 92 GLU 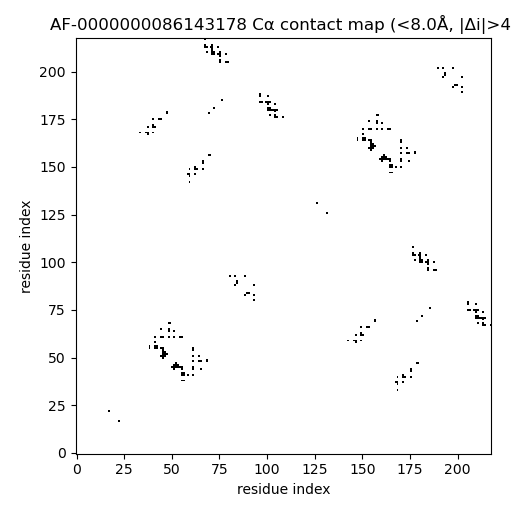A C 1
ATOM 716 O O . GLU A 1 92 ? -11.227 -24.031 -7.645 1 76.62 92 GLU A O 1
ATOM 721 N N . GLN A 1 93 ? -10.586 -25.203 -9.453 1 69.94 93 GLN A N 1
ATOM 722 C CA . GLN A 1 93 ? -9.383 -25.672 -8.773 1 69.94 93 GLN A CA 1
ATOM 723 C C . GLN A 1 93 ? -8.445 -24.516 -8.453 1 69.94 93 GLN A C 1
ATOM 725 O O . GLN A 1 93 ? -7.871 -24.453 -7.367 1 69.94 93 GLN A O 1
ATOM 730 N N . PHE A 1 94 ? -8.344 -23.625 -9.367 1 71.62 94 PHE A N 1
ATOM 731 C CA . PHE A 1 94 ? -7.461 -22.484 -9.203 1 71.62 94 PHE A CA 1
ATOM 732 C C . PHE A 1 94 ? -8.023 -21.5 -8.188 1 71.62 94 PHE A C 1
ATOM 734 O O . PHE A 1 94 ? -7.301 -21 -7.328 1 71.62 94 PHE A O 1
ATOM 741 N N . ASN A 1 95 ? -9.32 -21.188 -8.266 1 72.19 95 ASN A N 1
ATOM 742 C CA . ASN A 1 95 ? -9.984 -20.234 -7.387 1 72.19 95 ASN A CA 1
ATOM 743 C C 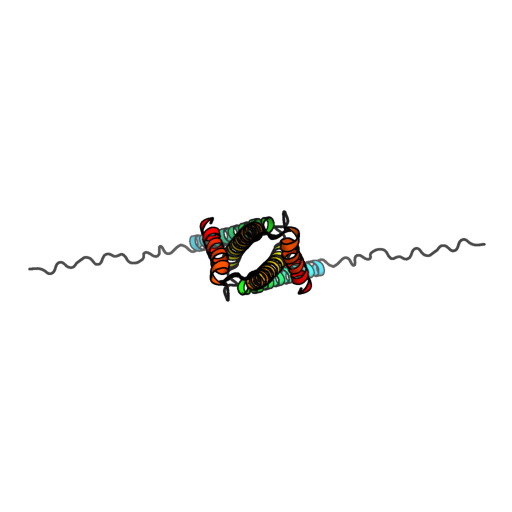. ASN A 1 95 ? -9.992 -20.703 -5.938 1 72.19 95 ASN A C 1
ATOM 745 O O . ASN A 1 95 ? -9.969 -19.891 -5.012 1 72.19 95 ASN A O 1
ATOM 749 N N . ARG A 1 96 ? -10.055 -21.984 -5.762 1 70.56 96 ARG A N 1
ATOM 750 C CA . ARG A 1 96 ? -10.008 -22.516 -4.402 1 70.56 96 ARG A CA 1
ATOM 751 C C . ARG A 1 96 ? -8.719 -22.109 -3.701 1 70.56 96 ARG A C 1
ATOM 753 O O . ARG A 1 96 ? -8.734 -21.781 -2.512 1 70.56 96 ARG A O 1
ATOM 760 N N . TYR A 1 97 ? -7.66 -22.031 -4.523 1 63.56 97 TYR A N 1
ATOM 761 C CA . TYR A 1 97 ? -6.383 -21.625 -3.941 1 63.56 97 TYR A CA 1
ATOM 762 C C . TYR A 1 97 ? -6.367 -20.141 -3.641 1 63.56 97 TYR A C 1
ATOM 764 O O . TYR A 1 97 ? -5.832 -19.703 -2.613 1 63.56 97 TYR A O 1
ATOM 772 N N . TYR A 1 98 ? -7.109 -19.422 -4.465 1 65.12 98 TYR A N 1
ATOM 773 C CA . TYR A 1 98 ? -7.121 -17.969 -4.34 1 65.12 98 TYR A CA 1
ATOM 774 C C . TYR A 1 98 ? -8.031 -17.516 -3.203 1 65.12 98 TYR A C 1
ATOM 776 O O . TYR A 1 98 ? -7.719 -16.578 -2.471 1 65.12 98 TYR A O 1
ATOM 784 N N . GLN A 1 99 ? -9.133 -18.109 -3.047 1 64.25 99 GLN A N 1
ATOM 785 C CA . GLN A 1 99 ? -10.102 -17.719 -2.029 1 64.25 99 GLN A CA 1
ATOM 786 C C . GLN A 1 99 ? -9.602 -18.078 -0.63 1 64.25 99 GLN A C 1
ATOM 788 O O . GLN A 1 99 ? -9.766 -17.281 0.307 1 64.25 99 GLN A O 1
ATOM 793 N N . VAL A 1 100 ? -8.992 -19.188 -0.56 1 60.06 100 VAL A N 1
ATOM 794 C CA . VAL A 1 100 ? -8.539 -19.641 0.752 1 60.06 100 VAL A CA 1
ATOM 795 C C . VAL A 1 100 ? -7.484 -18.672 1.296 1 60.06 100 VAL A C 1
ATOM 797 O O . VAL A 1 100 ? -7.535 -18.281 2.463 1 60.06 100 VAL A O 1
ATOM 800 N N . ALA A 1 101 ? -6.633 -18.266 0.465 1 57.84 101 ALA A N 1
ATOM 801 C CA . ALA A 1 101 ? -5.547 -17.391 0.899 1 57.84 101 ALA A CA 1
ATOM 802 C C . ALA A 1 101 ? -6.086 -16.031 1.348 1 57.84 101 ALA A C 1
ATOM 804 O O . ALA A 1 101 ? -5.602 -15.453 2.326 1 57.84 101 ALA A O 1
ATOM 805 N N . GLU A 1 102 ? -7.109 -15.5 0.6 1 61.5 102 GLU A N 1
ATOM 806 C CA . GLU A 1 102 ? -7.723 -14.234 0.978 1 61.5 102 GLU A CA 1
ATOM 807 C C . GLU A 1 102 ? -8.367 -14.32 2.357 1 61.5 102 GLU A C 1
ATOM 809 O O . GLU A 1 102 ? -8.25 -13.398 3.164 1 61.5 102 GLU A O 1
ATOM 814 N N . GLN A 1 103 ? -9.031 -15.352 2.621 1 60.84 103 GLN A N 1
ATOM 815 C CA . GLN A 1 103 ? -9.695 -15.547 3.908 1 60.84 103 GLN A CA 1
ATOM 816 C C . GLN A 1 103 ? -8.672 -15.648 5.039 1 60.84 103 GLN A C 1
ATOM 818 O O . GLN A 1 103 ? -8.883 -15.102 6.121 1 60.84 103 GLN A O 1
ATOM 823 N N . GLU A 1 104 ? -7.633 -16.375 4.816 1 57 104 GLU A N 1
ATOM 824 C CA . GLU A 1 104 ? -6.602 -16.562 5.832 1 57 104 GLU A CA 1
ATOM 825 C C . GLU A 1 104 ? -5.855 -15.266 6.113 1 57 104 GLU A C 1
ATOM 827 O O . GLU A 1 104 ? -5.531 -14.969 7.266 1 57 104 GLU A O 1
ATOM 832 N N . ALA A 1 105 ? -5.551 -14.594 5.109 1 58.44 105 ALA A N 1
ATOM 833 C CA . ALA A 1 105 ? -4.852 -13.328 5.273 1 58.44 105 ALA A CA 1
ATOM 834 C C . ALA A 1 105 ? -5.672 -12.352 6.121 1 58.44 105 ALA A C 1
ATOM 836 O O . ALA A 1 105 ? -5.121 -11.625 6.945 1 58.44 105 ALA A O 1
ATOM 837 N N . ARG A 1 106 ? -6.996 -12.477 5.961 1 57.28 106 ARG A N 1
ATOM 838 C CA . ARG A 1 106 ? -7.883 -11.617 6.738 1 57.28 106 ARG A CA 1
ATOM 839 C C . ARG A 1 106 ? -7.945 -12.07 8.195 1 57.28 106 ARG A C 1
ATOM 841 O O . ARG A 1 106 ? -8.141 -11.25 9.094 1 57.28 106 ARG A O 1
ATOM 848 N N . ALA A 1 107 ? -7.723 -13.289 8.406 1 56.09 107 ALA A N 1
ATOM 849 C CA . 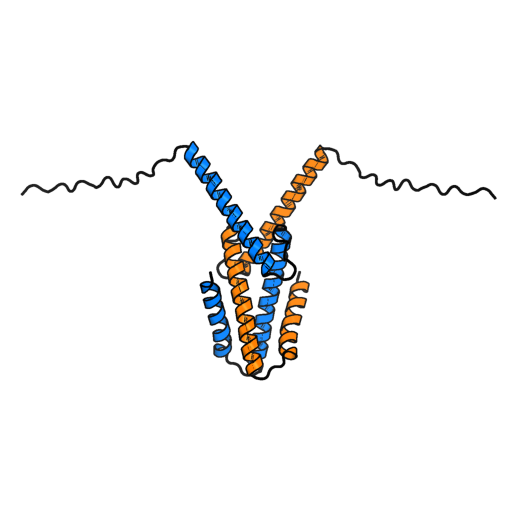ALA A 1 107 ? -7.805 -13.875 9.742 1 56.09 107 ALA A CA 1
ATOM 850 C C . ALA A 1 107 ? -6.551 -13.555 10.555 1 56.09 107 ALA A C 1
ATOM 852 O O . ALA A 1 107 ? -6.59 -13.547 11.789 1 56.09 107 ALA A O 1
ATOM 853 N N . LEU A 1 108 ? -5.527 -13.461 9.984 1 52.09 108 LEU A N 1
ATOM 854 C CA . LEU A 1 108 ? -4.266 -13.219 10.672 1 52.09 108 LEU A CA 1
ATOM 855 C C . LEU A 1 108 ? -4.223 -11.797 11.227 1 52.09 108 LEU A C 1
ATOM 857 O O . LEU A 1 108 ? -3.402 -11.492 12.094 1 52.09 108 LEU A O 1
ATOM 861 N N . GLU A 1 109 ? -5.117 -10.953 10.875 1 47.66 109 GLU A N 1
ATOM 862 C CA . GLU A 1 109 ? -5.191 -9.641 11.516 1 47.66 109 GLU A CA 1
ATOM 863 C C . GLU A 1 109 ? -5.98 -9.711 12.82 1 47.66 109 GLU A C 1
ATOM 865 O O . GLU A 1 109 ? -6.91 -10.508 12.953 1 47.66 109 GLU A O 1
ATOM 870 N N . MET B 1 1 ? 59.844 30.516 -23.266 1 32.69 1 MET B N 1
ATOM 871 C CA . MET B 1 1 ? 58.469 30.094 -23.531 1 32.69 1 MET B CA 1
ATOM 872 C C . MET B 1 1 ? 57.594 30.219 -22.266 1 32.69 1 MET B C 1
ATOM 874 O O . MET B 1 1 ? 57.906 29.625 -21.234 1 32.69 1 MET B O 1
ATOM 878 N N . ASN B 1 2 ? 56.812 31.344 -22.062 1 40.12 2 ASN B N 1
ATOM 879 C CA . ASN B 1 2 ? 56.031 31.906 -20.969 1 40.12 2 ASN B CA 1
ATOM 880 C C . ASN B 1 2 ? 54.906 30.969 -20.531 1 40.12 2 ASN B C 1
ATOM 882 O O . ASN B 1 2 ? 54.219 30.391 -21.359 1 40.12 2 ASN B O 1
ATOM 886 N N . PRO B 1 3 ? 54.938 30.344 -19.328 1 42.75 3 PRO B N 1
ATOM 887 C CA . PRO B 1 3 ? 53.969 29.453 -18.719 1 42.75 3 PRO B CA 1
ATOM 888 C C . PRO B 1 3 ? 52.531 30.031 -18.781 1 42.75 3 PRO B C 1
ATOM 890 O O . PRO B 1 3 ? 52.312 31.188 -18.406 1 42.75 3 PRO B O 1
ATOM 893 N N . SER B 1 4 ? 51.656 29.688 -19.812 1 44.56 4 SER B N 1
ATOM 894 C CA . SER B 1 4 ? 50.25 30.016 -20.047 1 44.56 4 SER B CA 1
ATOM 895 C C . SER B 1 4 ? 49.406 29.734 -18.797 1 44.56 4 SER B C 1
ATOM 897 O O . SER B 1 4 ? 49.344 28.594 -18.359 1 44.56 4 SER B O 1
ATOM 899 N N . GLU B 1 5 ? 49.438 30.594 -17.75 1 44.69 5 GLU B N 1
ATOM 900 C CA . GLU B 1 5 ? 48.594 30.578 -16.562 1 44.69 5 GLU B CA 1
ATOM 901 C C . GLU B 1 5 ? 47.125 30.312 -16.938 1 44.69 5 GLU B C 1
ATOM 903 O O . GLU B 1 5 ? 46.531 31.078 -17.703 1 44.69 5 GLU B O 1
ATOM 908 N N . THR B 1 6 ? 46.75 29.031 -17.203 1 44.47 6 THR B N 1
ATOM 909 C CA . THR B 1 6 ? 45.406 28.562 -17.453 1 44.47 6 THR B CA 1
ATOM 910 C C . THR B 1 6 ? 44.406 29.219 -16.469 1 44.47 6 THR B C 1
ATOM 912 O O . THR B 1 6 ? 44.625 29.203 -15.266 1 44.47 6 THR B O 1
ATOM 915 N N . PRO B 1 7 ? 43.688 30.266 -16.891 1 45.94 7 PRO B N 1
ATOM 916 C CA . PRO B 1 7 ? 42.719 30.906 -16 1 45.94 7 PRO B CA 1
ATOM 917 C C . PRO B 1 7 ? 41.844 29.891 -15.281 1 45.94 7 PRO B C 1
ATOM 919 O O . PRO B 1 7 ? 41.469 28.859 -15.859 1 45.94 7 PRO B O 1
ATOM 922 N N . SER B 1 8 ? 42.156 29.516 -14.07 1 41.84 8 SER B N 1
ATOM 923 C CA . SER B 1 8 ? 41.25 28.75 -13.195 1 41.84 8 SER B CA 1
ATOM 924 C C . SER B 1 8 ? 39.812 29.172 -13.367 1 41.84 8 SER B C 1
ATOM 926 O O . SER B 1 8 ? 39.5 30.375 -13.344 1 41.84 8 SER B O 1
ATOM 928 N N . SER B 1 9 ? 39.062 28.531 -14.297 1 45.16 9 SER B N 1
ATOM 929 C CA . SER B 1 9 ? 37.656 28.734 -14.547 1 45.16 9 SER B CA 1
ATOM 930 C C . SER B 1 9 ? 36.875 28.938 -13.25 1 45.16 9 SER B C 1
ATOM 932 O O . SER B 1 9 ? 37.031 28.156 -12.305 1 45.16 9 SER B O 1
ATOM 934 N N . PRO B 1 10 ? 36.562 30.172 -12.797 1 42.34 10 PRO B N 1
ATOM 935 C CA . PRO B 1 10 ? 35.719 30.406 -11.617 1 42.34 10 PRO B CA 1
ATOM 936 C C . PRO B 1 10 ? 34.531 29.484 -11.555 1 42.34 10 PRO B C 1
ATOM 938 O O . PRO B 1 10 ? 33.469 29.781 -12.156 1 42.34 10 PRO B O 1
ATOM 941 N N . ILE B 1 11 ? 34.469 28.297 -12.148 1 43.69 11 ILE B N 1
ATOM 942 C CA . ILE B 1 11 ? 33.312 27.469 -11.836 1 43.69 11 ILE B CA 1
ATOM 943 C C . ILE B 1 11 ?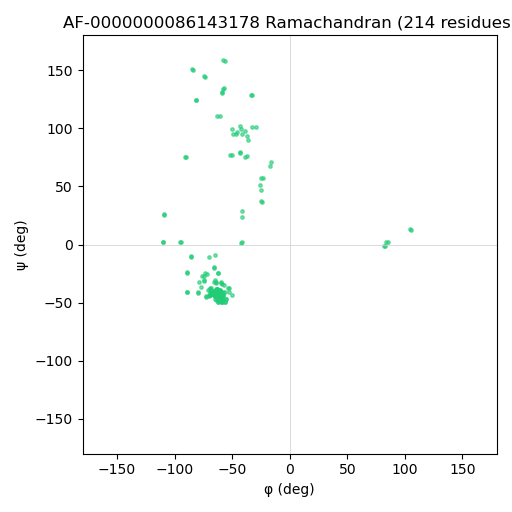 33 27.547 -10.344 1 43.69 11 ILE B C 1
ATOM 945 O O . ILE B 1 11 ? 33.5 26.734 -9.562 1 43.69 11 ILE B O 1
ATOM 949 N N . ASN B 1 12 ? 33.75 28.328 -9.617 1 39.62 12 ASN B N 1
ATOM 950 C CA . ASN B 1 12 ? 33.312 28.453 -8.227 1 39.62 12 ASN B CA 1
ATOM 951 C C . ASN B 1 12 ? 31.812 28.281 -8.086 1 39.62 12 ASN B C 1
ATOM 953 O O . ASN B 1 12 ? 31.047 28.828 -8.883 1 39.62 12 ASN B O 1
ATOM 957 N N . SER B 1 13 ? 31.234 27.109 -7.656 1 44.03 13 SER B N 1
ATOM 958 C CA . SER B 1 13 ? 29.891 26.656 -7.293 1 44.03 13 SER B CA 1
ATOM 959 C C . SER B 1 13 ? 29.031 27.828 -6.828 1 44.03 13 SER B C 1
ATOM 961 O O . SER B 1 13 ? 29.234 28.375 -5.738 1 44.03 13 SER B O 1
ATOM 963 N N . ALA B 1 14 ? 29 28.906 -7.488 1 44.75 14 ALA B N 1
ATOM 964 C CA . ALA B 1 14 ? 27.953 29.875 -7.207 1 44.75 14 ALA B CA 1
ATOM 965 C C . ALA B 1 14 ? 26.734 29.203 -6.605 1 44.75 14 ALA B C 1
ATOM 967 O O . ALA B 1 14 ? 25.953 28.562 -7.312 1 44.75 14 ALA B O 1
ATOM 968 N N . LYS B 1 15 ? 26.875 28.219 -5.77 1 48.59 15 LYS B N 1
ATOM 969 C CA . LYS B 1 15 ? 25.703 27.953 -4.945 1 48.59 15 LYS B CA 1
ATOM 970 C C . LYS B 1 15 ? 24.812 29.188 -4.82 1 48.59 15 LYS B C 1
ATOM 972 O O . LYS B 1 15 ? 25.234 30.203 -4.262 1 48.59 15 LYS B O 1
ATOM 977 N N . SER B 1 16 ? 24.375 29.703 -5.898 1 57.44 16 SER B N 1
ATOM 978 C CA . SER B 1 16 ? 23.375 30.75 -5.883 1 57.44 16 SER B CA 1
ATOM 979 C C . SER B 1 16 ? 22.656 30.828 -4.535 1 57.44 16 SER B C 1
ATOM 981 O O . SER B 1 16 ? 21.953 29.891 -4.152 1 57.44 16 SER B O 1
ATOM 983 N N . ARG B 1 17 ? 23.328 31.203 -3.537 1 70.69 17 ARG B N 1
ATOM 984 C CA . ARG B 1 17 ? 22.844 31.312 -2.158 1 70.69 17 ARG B CA 1
ATOM 985 C C . ARG B 1 17 ? 21.406 31.812 -2.109 1 70.69 17 ARG B C 1
ATOM 987 O O . ARG B 1 17 ? 21.141 32.969 -2.457 1 70.69 17 ARG B O 1
ATOM 994 N N . LEU B 1 18 ? 20.547 31.094 -2.377 1 80.12 18 LEU B N 1
ATOM 995 C CA . LEU B 1 18 ? 19.125 31.438 -2.258 1 80.12 18 LEU B CA 1
ATOM 996 C C . LEU B 1 18 ? 18.906 32.375 -1.088 1 80.12 18 LEU B C 1
ATOM 998 O O . LEU B 1 18 ? 19.594 32.312 -0.068 1 80.12 18 LEU B O 1
ATOM 1002 N N . THR B 1 19 ? 18.25 33.438 -1.33 1 90.94 19 THR B N 1
ATOM 1003 C CA . THR B 1 19 ? 17.781 34.281 -0.236 1 90.94 19 THR B CA 1
ATOM 1004 C C . THR B 1 19 ? 16.922 33.5 0.737 1 90.94 19 THR B C 1
ATOM 1006 O O . THR B 1 19 ? 16.5 32.375 0.436 1 90.94 19 THR B O 1
ATOM 1009 N N . GLU B 1 20 ? 16.781 33.938 1.981 1 91 20 GLU B N 1
ATOM 1010 C CA . GLU B 1 20 ? 15.906 33.312 2.959 1 91 20 GLU B CA 1
ATOM 1011 C C . GLU B 1 20 ? 14.5 33.094 2.402 1 91 20 GLU B C 1
ATOM 1013 O O . GLU B 1 20 ? 13.867 32.062 2.648 1 91 20 GLU B O 1
ATOM 1018 N N . GLU B 1 21 ? 14.094 34.156 1.741 1 92.62 21 GLU B N 1
ATOM 1019 C CA . GLU B 1 21 ? 12.766 34.062 1.14 1 92.62 21 GLU B CA 1
ATOM 1020 C C . GLU B 1 21 ? 12.695 32.969 0.09 1 92.62 21 GLU B C 1
ATOM 1022 O O . GLU B 1 21 ? 11.703 32.25 -0.001 1 92.62 21 GLU B O 1
ATOM 1027 N N . GLN B 1 22 ? 13.641 32.844 -0.728 1 92.62 22 GLN B N 1
ATOM 1028 C CA . GLN B 1 22 ? 13.703 31.797 -1.751 1 92.62 22 GLN B CA 1
ATOM 1029 C C . GLN B 1 22 ? 13.766 30.422 -1.122 1 92.62 22 GLN B C 1
ATOM 1031 O O . GLN B 1 22 ? 13.141 29.469 -1.617 1 92.62 22 GLN B O 1
ATOM 1036 N N . LYS B 1 23 ? 14.5 30.344 -0.083 1 94.19 23 LYS B N 1
ATOM 1037 C CA . LYS B 1 23 ? 14.617 29.062 0.613 1 94.19 23 LYS B CA 1
ATOM 1038 C C . LYS B 1 23 ? 13.273 28.609 1.164 1 94.19 23 LYS B C 1
ATOM 1040 O O . LYS B 1 23 ? 12.906 27.438 1.049 1 94.19 23 LYS B O 1
ATOM 1045 N N . LYS B 1 24 ? 12.641 29.594 1.766 1 95 24 LYS B N 1
ATOM 1046 C CA . LYS B 1 24 ? 11.32 29.297 2.311 1 95 24 LYS B CA 1
ATOM 1047 C C . LYS B 1 24 ? 10.359 28.844 1.212 1 95 24 LYS B C 1
ATOM 1049 O O . LYS B 1 24 ? 9.641 27.859 1.377 1 95 24 LYS B O 1
ATOM 1054 N N . ARG B 1 25 ? 10.312 29.562 0.158 1 95.56 25 ARG B N 1
ATOM 1055 C CA . ARG B 1 25 ? 9.445 29.234 -0.966 1 95.56 25 ARG B CA 1
ATOM 1056 C C . ARG B 1 25 ? 9.766 27.844 -1.504 1 95.56 25 ARG B C 1
ATOM 1058 O O . ARG B 1 25 ? 8.859 27.078 -1.839 1 95.56 25 ARG B O 1
ATOM 1065 N N . ASN B 1 26 ? 10.977 27.531 -1.615 1 96 26 ASN B N 1
ATOM 1066 C CA . ASN B 1 26 ? 11.406 26.219 -2.086 1 96 26 ASN B CA 1
ATOM 1067 C C . ASN B 1 26 ? 10.93 25.094 -1.159 1 96 26 ASN B C 1
ATOM 1069 O O . ASN B 1 26 ? 10.492 24.047 -1.622 1 96 26 ASN B O 1
ATOM 1073 N N . HIS B 1 27 ? 11.031 25.328 0.13 1 96.25 27 HIS B N 1
ATOM 1074 C CA . HIS B 1 27 ? 10.578 24.359 1.109 1 96.25 27 HIS B CA 1
ATOM 1075 C C . HIS B 1 27 ? 9.086 24.094 0.972 1 96.25 27 HIS B C 1
ATOM 1077 O O . HIS B 1 27 ? 8.656 22.938 0.958 1 96.25 27 HIS B O 1
ATOM 1083 N N . ILE B 1 28 ? 8.383 25.047 0.835 1 97.69 28 ILE B N 1
ATOM 1084 C CA . ILE B 1 28 ? 6.934 24.938 0.722 1 97.69 28 ILE B CA 1
ATOM 1085 C C . ILE B 1 28 ? 6.574 24.172 -0.546 1 97.69 28 ILE B C 1
ATOM 1087 O O . ILE B 1 28 ? 5.719 23.281 -0.521 1 97.69 28 ILE B O 1
ATOM 1091 N N . GLU B 1 29 ? 7.195 24.578 -1.592 1 97.38 29 GLU B N 1
ATOM 1092 C CA . GLU B 1 29 ? 6.93 23.922 -2.869 1 97.38 29 GLU B CA 1
ATOM 1093 C C . GLU B 1 29 ? 7.266 22.422 -2.811 1 97.38 29 GLU B C 1
ATOM 1095 O O . GLU B 1 29 ? 6.527 21.594 -3.338 1 97.38 29 GLU B O 1
ATOM 1100 N N . SER B 1 30 ? 8.406 22.156 -2.271 1 97.5 30 SER B N 1
ATOM 1101 C CA . SER B 1 30 ? 8.844 20.766 -2.133 1 97.5 30 SER B CA 1
ATOM 1102 C C . SER B 1 30 ? 7.84 19.953 -1.313 1 97.5 30 SER B C 1
ATOM 1104 O O . SER B 1 30 ? 7.527 18.812 -1.658 1 97.5 30 SER B O 1
ATOM 1106 N N . GLU B 1 31 ? 7.344 20.5 -0.318 1 96.69 31 GLU B N 1
ATOM 1107 C CA . GLU B 1 31 ? 6.367 19.812 0.521 1 96.69 31 GLU B CA 1
ATOM 1108 C C . GLU B 1 31 ? 5.047 19.609 -0.219 1 96.69 31 GLU B C 1
ATOM 1110 O O . GLU B 1 31 ? 4.406 18.562 -0.084 1 96.69 31 GLU B O 1
ATOM 1115 N N . LYS B 1 32 ? 4.68 20.625 -0.936 1 97.69 32 LYS B N 1
ATOM 1116 C CA . LYS B 1 32 ? 3.473 20.5 -1.748 1 97.69 32 LYS B CA 1
ATOM 1117 C C . LYS B 1 32 ? 3.594 19.359 -2.754 1 97.69 32 LYS B C 1
ATOM 1119 O O . LYS B 1 32 ? 2.65 18.594 -2.941 1 97.69 32 LYS B O 1
ATOM 1124 N N . LYS B 1 33 ? 4.742 19.297 -3.334 1 97.44 33 LYS B N 1
ATOM 1125 C CA . LYS B 1 33 ? 4.996 18.234 -4.297 1 97.44 33 LYS B CA 1
ATOM 1126 C C . LYS B 1 33 ? 4.949 16.859 -3.621 1 97.44 33 LYS B C 1
ATOM 1128 O O . LYS B 1 33 ? 4.398 15.906 -4.176 1 97.44 33 LYS B O 1
ATOM 1133 N N . ARG B 1 34 ? 5.527 16.766 -2.51 1 96.19 34 ARG B N 1
ATOM 1134 C CA . ARG B 1 34 ? 5.523 15.516 -1.756 1 96.19 34 ARG B CA 1
ATOM 1135 C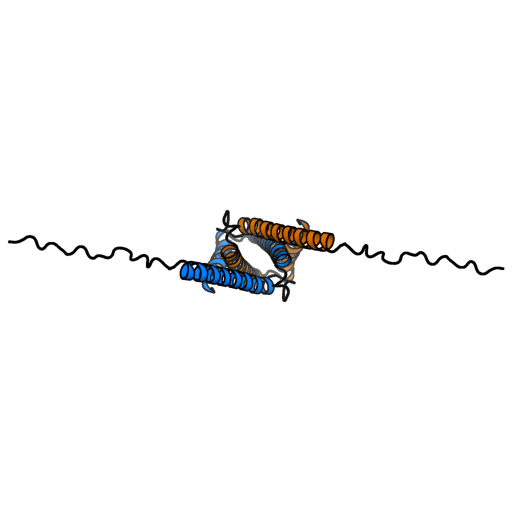 C . ARG B 1 34 ? 4.102 15.094 -1.403 1 96.19 34 ARG B C 1
ATOM 1137 O O . ARG B 1 34 ? 3.732 13.93 -1.576 1 96.19 34 ARG B O 1
ATOM 1144 N N . ARG B 1 35 ? 3.332 16.016 -0.948 1 97.5 35 ARG B N 1
ATOM 1145 C CA . ARG B 1 35 ? 1.95 15.727 -0.575 1 97.5 35 ARG B CA 1
ATOM 1146 C C . ARG B 1 35 ? 1.143 15.258 -1.782 1 97.5 35 ARG B C 1
ATOM 1148 O O . ARG B 1 35 ? 0.333 14.336 -1.676 1 97.5 35 ARG B O 1
ATOM 1155 N N . GLU B 1 36 ? 1.373 15.891 -2.852 1 97.62 36 GLU B N 1
ATOM 1156 C CA . GLU B 1 36 ? 0.684 15.516 -4.078 1 97.62 36 GLU B CA 1
ATOM 1157 C C . GLU B 1 36 ? 1.062 14.102 -4.512 1 97.62 36 GLU B C 1
ATOM 1159 O O . GLU B 1 36 ? 0.203 13.32 -4.934 1 97.62 36 GLU B O 1
ATOM 1164 N N . ALA B 1 37 ? 2.326 13.828 -4.438 1 97.38 37 ALA B N 1
ATOM 1165 C CA . ALA B 1 37 ? 2.791 12.484 -4.781 1 97.38 37 ALA B CA 1
ATOM 1166 C C . ALA B 1 37 ? 2.139 11.438 -3.885 1 97.38 37 ALA B C 1
ATOM 1168 O O . ALA B 1 37 ? 1.729 10.375 -4.359 1 97.38 37 ALA B O 1
ATOM 1169 N N . ILE B 1 38 ? 2.043 11.695 -2.676 1 98 38 ILE B N 1
ATOM 1170 C CA . ILE B 1 38 ? 1.44 10.781 -1.705 1 98 38 ILE B CA 1
ATOM 1171 C C . ILE B 1 38 ? -0.044 10.609 -2.014 1 98 38 ILE B C 1
ATOM 1173 O O . ILE B 1 38 ? -0.551 9.484 -2.041 1 98 38 ILE B O 1
ATOM 1177 N N . ARG B 1 39 ? -0.641 11.742 -2.291 1 97.44 39 ARG B N 1
ATOM 1178 C CA . ARG B 1 39 ? -2.053 11.68 -2.66 1 97.44 39 ARG B CA 1
ATOM 1179 C C . ARG B 1 39 ? -2.264 10.797 -3.883 1 97.44 39 ARG B C 1
ATOM 1181 O O . ARG B 1 39 ? -3.178 9.969 -3.904 1 97.44 39 ARG B O 1
ATOM 1188 N N . ASN B 1 40 ? -1.472 11 -4.844 1 97.19 40 ASN B N 1
ATOM 1189 C CA . ASN B 1 40 ? -1.561 10.195 -6.062 1 97.19 40 ASN B CA 1
ATOM 1190 C C . ASN B 1 40 ? -1.339 8.711 -5.777 1 97.19 40 ASN B C 1
ATOM 1192 O O . ASN B 1 40 ? -1.999 7.859 -6.367 1 97.19 40 ASN B O 1
ATOM 1196 N N . GLY B 1 41 ? -0.423 8.438 -4.91 1 97.19 41 GLY B N 1
ATOM 1197 C CA . GLY B 1 41 ? -0.19 7.059 -4.508 1 97.19 41 GLY B CA 1
ATOM 1198 C C . GLY B 1 41 ? -1.414 6.402 -3.9 1 97.19 41 GLY B C 1
ATOM 1199 O O . GLY B 1 41 ? -1.771 5.281 -4.273 1 97.19 41 GLY B O 1
ATOM 1200 N N . PHE B 1 42 ? -2.078 7.098 -3.072 1 98.06 42 PHE B N 1
ATOM 1201 C CA . PHE B 1 42 ? -3.279 6.559 -2.443 1 98.06 42 PHE B CA 1
ATOM 1202 C C . PHE B 1 42 ? -4.398 6.395 -3.465 1 98.06 42 PHE B C 1
ATOM 1204 O O . PHE B 1 42 ? -5.18 5.445 -3.387 1 98.06 42 PHE B O 1
ATOM 1211 N N . ASP B 1 43 ? -4.465 7.332 -4.359 1 97.81 43 ASP B N 1
ATOM 1212 C CA . ASP B 1 43 ? -5.449 7.203 -5.434 1 97.81 43 ASP B CA 1
ATOM 1213 C C . ASP B 1 43 ? -5.242 5.91 -6.215 1 97.81 43 ASP B C 1
ATOM 1215 O O . ASP B 1 43 ? -6.199 5.176 -6.477 1 97.81 43 ASP B O 1
ATOM 1219 N N . ARG B 1 44 ? -4.059 5.645 -6.512 1 96.62 44 ARG B N 1
ATOM 1220 C CA . ARG B 1 44 ? -3.746 4.438 -7.27 1 96.62 44 ARG B CA 1
ATOM 1221 C C . ARG B 1 44 ? -4.008 3.186 -6.441 1 96.62 44 ARG B C 1
ATOM 1223 O O . ARG B 1 44 ? -4.621 2.23 -6.922 1 96.62 44 ARG B O 1
ATOM 1230 N N . LEU B 1 45 ? -3.613 3.248 -5.172 1 96.5 45 LEU B N 1
ATOM 1231 C CA . LEU B 1 45 ? -3.82 2.104 -4.293 1 96.5 45 LEU B CA 1
ATOM 1232 C C . LEU B 1 45 ? -5.309 1.799 -4.137 1 96.5 45 LEU B C 1
ATOM 1234 O O . LEU B 1 45 ? -5.707 0.633 -4.125 1 96.5 45 LEU B O 1
ATOM 1238 N N . SER B 1 46 ? -6.047 2.885 -4.023 1 96.62 46 SER B N 1
ATOM 1239 C CA . SER B 1 46 ? -7.477 2.709 -3.785 1 96.62 46 SER B CA 1
ATOM 1240 C C . SER B 1 46 ? -8.156 2.053 -4.98 1 96.62 46 SER B C 1
ATOM 1242 O O . SER B 1 46 ? -9.227 1.45 -4.836 1 96.62 46 SER B O 1
ATOM 1244 N N . THR B 1 47 ? -7.559 2.074 -6.176 1 95.25 47 THR B N 1
ATOM 1245 C CA . THR B 1 47 ? -8.117 1.462 -7.375 1 95.25 47 THR B CA 1
ATOM 1246 C C . THR B 1 47 ? -7.68 0.007 -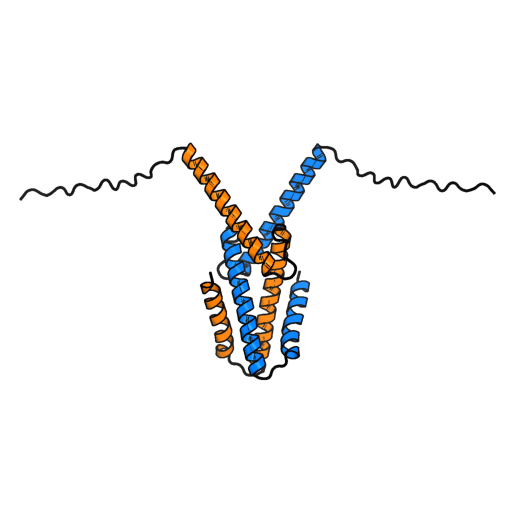7.496 1 95.25 47 THR B C 1
ATOM 1248 O O . THR B 1 47 ? -8.375 -0.809 -8.109 1 95.25 47 THR B O 1
ATOM 1251 N N . ILE B 1 48 ? -6.578 -0.321 -6.891 1 93.62 48 ILE B N 1
ATOM 1252 C CA . ILE B 1 48 ? -5.984 -1.647 -7.008 1 93.62 48 ILE B CA 1
ATOM 1253 C C . ILE B 1 48 ? -6.539 -2.559 -5.914 1 93.62 48 ILE B C 1
ATOM 1255 O O . ILE B 1 48 ? -6.855 -3.725 -6.168 1 93.62 48 ILE B O 1
ATOM 1259 N N . VAL B 1 49 ? -6.684 -1.979 -4.695 1 94.31 49 VAL B N 1
ATOM 1260 C CA . VAL B 1 49 ? -7.082 -2.756 -3.527 1 94.31 49 VAL B CA 1
ATOM 1261 C C . VAL B 1 49 ? -8.594 -2.947 -3.523 1 94.31 49 VAL B C 1
ATOM 1263 O O . VAL B 1 49 ? -9.352 -1.973 -3.57 1 94.31 49 VAL B O 1
ATOM 1266 N N . PRO B 1 50 ? -8.945 -4.184 -3.469 1 92 50 PRO B N 1
ATOM 1267 C CA . PRO B 1 50 ? -10.383 -4.449 -3.48 1 92 50 PRO B CA 1
ATOM 1268 C C . PRO B 1 50 ? -11.117 -3.758 -2.334 1 92 50 PRO B C 1
ATOM 1270 O O . PRO B 1 50 ? -10.656 -3.787 -1.191 1 92 50 PRO B O 1
ATOM 1273 N N . GLY B 1 51 ? -12.273 -3.109 -2.684 1 93.12 51 GLY B N 1
ATOM 1274 C CA . GLY B 1 51 ? -13.133 -2.506 -1.684 1 93.12 51 GLY B CA 1
ATOM 1275 C C . GLY B 1 51 ? -12.711 -1.103 -1.296 1 93.12 51 GLY B C 1
ATOM 1276 O O . GLY B 1 51 ? -13.32 -0.484 -0.421 1 93.12 51 GLY B O 1
ATOM 1277 N N . MET B 1 52 ? -11.688 -0.613 -1.919 1 96.56 52 MET B N 1
ATOM 1278 C CA . MET B 1 52 ? -11.141 0.667 -1.479 1 96.56 52 MET B CA 1
ATOM 1279 C C . MET B 1 52 ? -11.414 1.759 -2.506 1 96.56 52 MET B C 1
ATOM 1281 O O . MET B 1 52 ? -11.047 2.918 -2.301 1 96.56 52 MET B O 1
ATOM 1285 N N . GLN B 1 53 ? -12.094 1.367 -3.506 1 95.38 53 GLN B N 1
ATOM 1286 C CA . GLN B 1 53 ? -12.391 2.367 -4.527 1 95.38 53 GLN B CA 1
ATOM 1287 C C . GLN B 1 53 ? -13.172 3.539 -3.939 1 95.38 53 GLN B C 1
ATOM 1289 O O . GLN B 1 53 ? -14.141 3.34 -3.209 1 95.38 53 GLN B O 1
ATOM 1294 N N . GLY B 1 54 ? -12.742 4.773 -4.219 1 94.31 54 GLY B N 1
ATOM 1295 C CA . GLY B 1 54 ? -13.406 5.973 -3.732 1 94.31 54 GLY B CA 1
ATOM 1296 C C . GLY B 1 54 ? -13.023 6.336 -2.311 1 94.31 54 GLY B C 1
ATOM 1297 O O . GLY B 1 54 ? -13.523 7.316 -1.756 1 94.31 54 GLY B O 1
ATOM 1298 N N . GLN B 1 55 ? -12.18 5.523 -1.718 1 96.25 55 GLN B N 1
ATOM 1299 C CA . GLN B 1 55 ? -11.789 5.754 -0.331 1 96.25 55 GLN B CA 1
ATOM 1300 C C . GLN B 1 55 ? -10.336 6.219 -0.237 1 96.25 55 GLN B C 1
ATOM 1302 O O . GLN B 1 55 ? -9.688 6.035 0.793 1 96.25 55 GLN B O 1
ATOM 1307 N N . ALA B 1 56 ? -9.852 6.816 -1.246 1 96.19 56 ALA B N 1
ATOM 1308 C CA . ALA B 1 56 ? -8.445 7.172 -1.344 1 96.19 56 ALA B CA 1
ATOM 1309 C C . ALA B 1 56 ? -8.047 8.156 -0.249 1 96.19 56 ALA B C 1
ATOM 1311 O O . ALA B 1 56 ? -6.883 8.219 0.15 1 96.19 56 ALA B O 1
ATOM 1312 N N . ARG B 1 57 ? -9.109 8.961 0.291 1 96.31 57 ARG B N 1
ATOM 1313 C CA . ARG B 1 57 ? -8.797 10 1.263 1 96.31 57 ARG B CA 1
ATOM 1314 C C . ARG B 1 57 ? -8.758 9.438 2.678 1 96.31 57 ARG B C 1
ATOM 1316 O O . ARG B 1 57 ? -8.32 10.109 3.611 1 96.31 57 ARG B O 1
ATOM 1323 N N . SER B 1 58 ? -9.18 8.242 2.82 1 97.31 58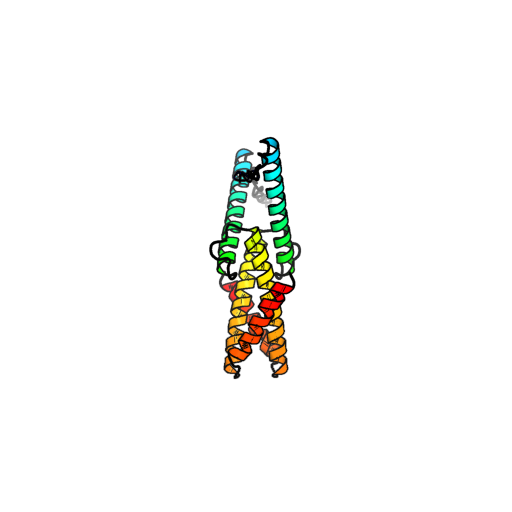 SER B N 1
ATOM 1324 C CA . SER B 1 58 ? -9.062 7.539 4.094 1 97.31 58 SER B CA 1
ATOM 1325 C C . SER B 1 58 ? -7.758 6.758 4.18 1 97.31 58 SER B C 1
ATOM 1327 O O . SER B 1 58 ? -7.766 5.523 4.18 1 97.31 58 SER B O 1
ATOM 1329 N N . GLU B 1 59 ? -6.758 7.43 4.387 1 97.38 59 GLU B N 1
ATOM 1330 C CA . GLU B 1 59 ? -5.395 6.93 4.242 1 97.38 59 GLU B CA 1
ATOM 1331 C C . GLU B 1 59 ? -5.148 5.73 5.148 1 97.38 59 GLU B C 1
ATOM 1333 O O . GLU B 1 59 ? -4.598 4.715 4.711 1 97.38 59 GLU B O 1
ATOM 1338 N N . ALA B 1 60 ? -5.52 5.891 6.434 1 97.38 60 ALA B N 1
ATOM 1339 C CA . ALA B 1 60 ? -5.281 4.816 7.395 1 97.38 60 ALA B CA 1
ATOM 1340 C C . ALA B 1 60 ? -5.992 3.535 6.973 1 97.38 60 ALA B C 1
ATOM 1342 O O . ALA B 1 60 ? -5.422 2.445 7.051 1 97.38 60 ALA B O 1
ATOM 1343 N N . ILE B 1 61 ? -7.168 3.668 6.496 1 96.69 61 ILE B N 1
ATOM 1344 C CA . ILE B 1 61 ? -7.977 2.521 6.102 1 96.69 61 ILE B CA 1
ATOM 1345 C C . ILE B 1 61 ? -7.395 1.885 4.844 1 96.69 61 ILE B C 1
ATOM 1347 O O . ILE B 1 61 ? -7.246 0.662 4.77 1 96.69 61 ILE B O 1
ATOM 1351 N N . VAL B 1 62 ? -7.023 2.709 3.914 1 97.31 62 VAL B N 1
ATOM 1352 C CA . VAL B 1 62 ? -6.461 2.211 2.664 1 97.31 62 VAL B CA 1
ATOM 1353 C C . VAL B 1 62 ? -5.145 1.488 2.941 1 97.31 62 VAL B C 1
ATOM 1355 O O . VAL B 1 62 ? -4.891 0.416 2.389 1 97.31 62 VAL B O 1
ATOM 1358 N N . LEU B 1 63 ? -4.379 2.061 3.785 1 97.19 63 LEU B N 1
ATOM 1359 C CA . LEU B 1 63 ? -3.094 1.458 4.121 1 97.19 63 LEU B CA 1
ATOM 1360 C C . LEU B 1 63 ? -3.285 0.093 4.77 1 97.19 63 LEU B C 1
ATOM 1362 O O . LEU B 1 63 ? -2.625 -0.878 4.395 1 97.19 63 LEU B O 1
ATOM 1366 N N . ALA B 1 64 ? -4.16 0.058 5.707 1 96.06 64 ALA B N 1
ATOM 1367 C CA . ALA B 1 64 ? -4.422 -1.199 6.402 1 96.06 64 ALA B CA 1
ATOM 1368 C C . ALA B 1 64 ? -4.941 -2.262 5.438 1 96.06 64 ALA B C 1
ATOM 1370 O O . ALA B 1 64 ? -4.484 -3.406 5.457 1 96.06 64 ALA B O 1
ATOM 1371 N N . ALA B 1 65 ? -5.848 -1.874 4.617 1 95.56 65 ALA B N 1
ATOM 1372 C CA . ALA B 1 65 ? -6.402 -2.793 3.627 1 95.56 65 ALA B CA 1
ATOM 1373 C C . ALA B 1 65 ? -5.324 -3.254 2.646 1 95.56 65 ALA B C 1
ATOM 1375 O O . ALA B 1 65 ? -5.328 -4.406 2.207 1 95.56 65 ALA B O 1
ATOM 1376 N N . THR B 1 66 ? -4.453 -2.355 2.275 1 96.25 66 THR B N 1
ATOM 1377 C CA . THR B 1 66 ? -3.361 -2.676 1.36 1 96.25 66 THR B CA 1
ATOM 1378 C C . THR B 1 66 ? -2.439 -3.732 1.965 1 96.25 66 THR B C 1
ATOM 1380 O O . THR B 1 66 ? -2.105 -4.719 1.31 1 96.25 66 THR B O 1
ATOM 1383 N N . VAL B 1 67 ? -2.055 -3.504 3.141 1 95.88 67 VAL B N 1
ATOM 1384 C CA . VAL B 1 67 ? -1.19 -4.449 3.836 1 95.88 67 VAL B CA 1
ATOM 1385 C C . VAL B 1 67 ? -1.851 -5.828 3.865 1 95.88 67 VAL B C 1
ATOM 1387 O O . VAL B 1 67 ? -1.221 -6.832 3.523 1 95.88 67 VAL B O 1
ATOM 1390 N N . ASP B 1 68 ? -3.064 -5.844 4.254 1 93.62 68 ASP B N 1
ATOM 1391 C CA . ASP B 1 68 ? -3.807 -7.094 4.336 1 93.62 68 ASP B CA 1
ATOM 1392 C C . ASP B 1 68 ? -3.875 -7.785 2.975 1 93.62 68 ASP B C 1
ATOM 1394 O O . ASP B 1 68 ? -3.643 -8.992 2.871 1 93.62 68 ASP B O 1
ATOM 1398 N N . HIS B 1 69 ? -4.227 -7.008 2.01 1 92.38 69 HIS B N 1
ATOM 1399 C CA . HIS B 1 69 ? -4.355 -7.555 0.666 1 92.38 69 HIS B CA 1
ATOM 1400 C C . HIS B 1 69 ? -3.025 -8.109 0.165 1 92.38 69 HIS B C 1
ATOM 1402 O O . HIS B 1 69 ? -2.98 -9.18 -0.442 1 92.38 69 HIS B O 1
ATOM 1408 N N . MET B 1 70 ? -1.98 -7.426 0.399 1 91.88 70 MET B N 1
ATOM 1409 C CA . MET B 1 70 ? -0.659 -7.875 -0.032 1 91.88 70 MET B CA 1
ATOM 1410 C C . MET B 1 70 ? -0.269 -9.172 0.668 1 91.88 70 MET B C 1
ATOM 1412 O O . MET B 1 70 ? 0.28 -10.078 0.041 1 91.88 70 MET B O 1
ATOM 1416 N N . ARG B 1 71 ? -0.504 -9.227 1.915 1 90 71 ARG B N 1
ATOM 1417 C CA . ARG B 1 71 ? -0.214 -10.453 2.648 1 90 71 ARG B CA 1
ATOM 1418 C C . ARG B 1 71 ? -1.006 -11.633 2.086 1 90 71 ARG B C 1
ATOM 1420 O O . ARG B 1 71 ? -0.477 -12.734 1.955 1 90 71 ARG B O 1
ATOM 1427 N N . ALA B 1 72 ? -2.248 -11.375 1.799 1 87.69 72 ALA B N 1
ATOM 1428 C CA . ALA B 1 72 ? -3.092 -12.398 1.196 1 87.69 72 ALA B CA 1
ATOM 1429 C C . ALA B 1 72 ? -2.529 -12.852 -0.149 1 87.69 72 ALA B C 1
ATOM 1431 O O . ALA B 1 72 ? -2.5 -14.047 -0.448 1 87.69 72 ALA B O 1
ATOM 1432 N N . MET B 1 73 ? -2.125 -11.914 -0.959 1 86 73 MET B N 1
ATOM 1433 C CA . MET B 1 73 ? -1.563 -12.227 -2.27 1 86 73 MET B CA 1
ATOM 1434 C C . MET B 1 73 ? -0.301 -13.07 -2.135 1 86 73 MET B C 1
ATOM 1436 O O . MET B 1 73 ? -0.089 -14 -2.908 1 86 73 MET B O 1
ATOM 1440 N N . LEU B 1 74 ? 0.517 -12.727 -1.188 1 86.19 74 LEU B N 1
ATOM 1441 C CA . LEU B 1 74 ? 1.754 -13.469 -0.971 1 86.19 74 LEU B CA 1
ATOM 1442 C C . LEU B 1 74 ? 1.462 -14.898 -0.532 1 86.19 74 LEU B C 1
ATOM 1444 O O . LEU B 1 74 ? 2.113 -15.844 -0.992 1 86.19 74 LEU B O 1
ATOM 1448 N N . LYS B 1 75 ? 0.566 -15.023 0.336 1 85.75 75 LYS B N 1
ATOM 1449 C CA . LYS B 1 75 ? 0.177 -16.359 0.784 1 85.75 75 LYS B CA 1
ATOM 1450 C C . LYS B 1 75 ? -0.369 -17.188 -0.374 1 85.75 75 LYS B C 1
ATOM 1452 O O . LYS B 1 75 ? -0.058 -18.375 -0.494 1 85.75 75 LYS B O 1
ATOM 1457 N N . GLN B 1 76 ? -1.18 -16.531 -1.174 1 82.38 76 GLN B N 1
ATOM 1458 C CA . GLN B 1 76 ? -1.722 -17.203 -2.354 1 82.38 76 GLN B CA 1
ATOM 1459 C C . GLN B 1 76 ? -0.605 -17.672 -3.279 1 82.38 76 GLN B C 1
ATOM 1461 O O . GLN B 1 76 ? -0.659 -18.797 -3.803 1 82.38 76 GLN B O 1
ATOM 1466 N N . LYS B 1 77 ? 0.245 -16.859 -3.486 1 80.19 77 LYS B N 1
ATOM 1467 C CA . LYS B 1 77 ? 1.392 -17.203 -4.32 1 80.19 77 LYS B CA 1
ATOM 1468 C C . LYS B 1 77 ? 2.105 -18.438 -3.781 1 80.19 77 LYS B C 1
ATOM 1470 O O . LYS B 1 77 ? 2.494 -19.328 -4.551 1 80.19 77 LYS B O 1
ATOM 1475 N N . GLU B 1 78 ? 2.346 -18.469 -2.531 1 82.75 78 GLU B N 1
ATOM 1476 C CA . GLU B 1 78 ? 3.01 -19.609 -1.901 1 82.75 78 GLU B CA 1
ATOM 1477 C C . GLU B 1 78 ? 2.205 -20.891 -2.086 1 82.75 78 GLU B C 1
ATOM 1479 O O . GLU B 1 78 ? 2.773 -21.953 -2.328 1 82.75 78 GLU B O 1
ATOM 1484 N N . GLN B 1 79 ? 0.961 -20.812 -1.989 1 82.12 79 GLN B N 1
ATOM 1485 C CA . GLN B 1 79 ? 0.09 -21.984 -2.131 1 82.12 79 GLN B CA 1
ATOM 1486 C C . GLN B 1 79 ? 0.085 -22.484 -3.57 1 82.12 79 GLN B C 1
ATOM 1488 O O . GLN B 1 79 ? 0.115 -23.703 -3.805 1 82.12 79 GLN B O 1
ATOM 1493 N N . ILE B 1 80 ? -0.006 -21.594 -4.508 1 77.31 80 ILE B N 1
ATOM 1494 C CA . ILE B 1 80 ? 0.007 -21.969 -5.918 1 77.31 80 ILE B CA 1
ATOM 1495 C C . ILE B 1 80 ? 1.349 -22.609 -6.27 1 77.31 80 ILE B C 1
ATOM 1497 O O . ILE B 1 80 ? 1.401 -23.578 -7.027 1 77.31 80 ILE B O 1
ATOM 1501 N N . TYR B 1 81 ? 2.342 -22.031 -5.672 1 79.75 81 TYR B N 1
ATOM 1502 C CA . TYR B 1 81 ? 3.676 -22.594 -5.855 1 79.75 81 TYR B CA 1
ATOM 1503 C C . TYR B 1 81 ? 3.729 -24.031 -5.363 1 79.75 81 TYR B C 1
ATOM 1505 O O . TYR B 1 81 ? 4.195 -24.922 -6.078 1 79.75 81 TYR B O 1
ATOM 1513 N N . ALA B 1 82 ? 3.258 -24.25 -4.238 1 82.38 82 ALA B N 1
ATOM 1514 C CA . ALA B 1 82 ? 3.268 -25.578 -3.641 1 82.38 82 ALA B CA 1
ATOM 1515 C C . ALA B 1 82 ? 2.441 -26.562 -4.473 1 82.38 82 ALA B C 1
ATOM 1517 O O . ALA B 1 82 ? 2.842 -27.719 -4.672 1 82.38 82 ALA B O 1
ATOM 1518 N N . ALA B 1 83 ? 1.374 -26.062 -4.938 1 77.75 83 ALA B N 1
ATOM 1519 C CA . ALA B 1 83 ? 0.495 -26.891 -5.75 1 77.75 83 ALA B CA 1
ATOM 1520 C C . ALA B 1 83 ? 1.143 -27.234 -7.09 1 77.75 83 ALA B C 1
ATOM 1522 O O . ALA B 1 83 ? 1.038 -28.359 -7.574 1 77.75 83 ALA B O 1
ATOM 1523 N N . ALA B 1 84 ? 1.747 -26.219 -7.648 1 76.75 84 ALA B N 1
ATOM 1524 C CA . ALA B 1 84 ? 2.438 -26.422 -8.922 1 76.75 84 ALA B CA 1
ATOM 1525 C C . ALA B 1 84 ? 3.582 -27.422 -8.773 1 76.75 84 ALA B C 1
ATOM 1527 O O . ALA B 1 84 ? 3.773 -28.281 -9.633 1 76.75 84 ALA B O 1
ATOM 1528 N N . MET B 1 85 ? 4.316 -27.297 -7.676 1 81.44 85 MET B N 1
ATOM 1529 C CA . MET B 1 85 ? 5.418 -28.219 -7.41 1 81.44 85 MET B CA 1
ATOM 1530 C C . MET B 1 85 ? 4.902 -29.641 -7.215 1 81.44 85 MET B C 1
ATOM 1532 O O . MET B 1 85 ? 5.527 -30.609 -7.676 1 81.44 85 MET B O 1
ATOM 1536 N N . ALA B 1 86 ? 3.812 -29.781 -6.695 1 82.88 86 ALA B N 1
ATOM 1537 C CA . ALA B 1 86 ? 3.207 -31.094 -6.445 1 82.88 86 ALA B CA 1
ATOM 1538 C C . ALA B 1 86 ? 2.742 -31.734 -7.746 1 82.88 86 ALA B C 1
ATOM 1540 O O . ALA B 1 86 ? 2.682 -32.969 -7.852 1 82.88 86 ALA B O 1
ATOM 1541 N N . LYS B 1 87 ? 2.473 -30.922 -8.695 1 77.31 87 LYS B N 1
ATOM 1542 C CA . LYS B 1 87 ? 2.006 -31.438 -9.984 1 77.31 87 LYS B CA 1
ATOM 1543 C C . LYS B 1 87 ? 3.166 -31.609 -10.961 1 77.31 87 LYS B C 1
ATOM 1545 O O . LYS B 1 87 ? 2.951 -31.859 -12.148 1 77.31 87 LYS B O 1
ATOM 1550 N N . GLY B 1 88 ? 4.375 -31.312 -10.5 1 76.12 88 GLY B N 1
ATOM 1551 C CA . GLY B 1 88 ? 5.551 -31.656 -11.289 1 76.12 88 GLY B CA 1
ATOM 1552 C C . GLY B 1 88 ? 6.195 -30.469 -11.961 1 76.12 88 GLY B C 1
ATOM 1553 O O . GLY B 1 88 ? 6.984 -30.625 -12.898 1 76.12 88 GLY B O 1
ATOM 1554 N N . TRP B 1 89 ? 5.812 -29.297 -11.578 1 73.69 89 TRP B N 1
ATOM 1555 C CA . TRP B 1 89 ? 6.488 -28.141 -12.141 1 73.69 89 TRP B CA 1
ATOM 1556 C C . TRP B 1 89 ? 7.887 -27.969 -11.547 1 73.69 89 TRP B C 1
ATOM 1558 O O . TRP B 1 89 ? 8.141 -28.422 -10.422 1 73.69 89 TRP B O 1
ATOM 1568 N N . SER B 1 90 ? 8.812 -27.484 -12.43 1 78.19 90 SER B N 1
ATOM 1569 C CA . SER B 1 90 ? 10.117 -27.141 -11.867 1 78.19 90 SER B CA 1
ATOM 1570 C C . SER B 1 90 ? 10.117 -25.734 -11.297 1 78.19 90 SER B C 1
ATOM 1572 O O . SER B 1 90 ? 9.305 -24.891 -11.703 1 78.19 90 SER B O 1
ATOM 1574 N N . THR B 1 91 ? 10.953 -25.531 -10.281 1 78.06 91 THR B N 1
ATOM 1575 C CA . THR B 1 91 ? 11.117 -24.203 -9.688 1 78.06 91 THR B CA 1
ATOM 1576 C C . THR B 1 91 ? 11.438 -23.156 -10.758 1 78.06 91 THR B C 1
ATOM 1578 O O . THR B 1 91 ? 10.953 -22.031 -10.695 1 78.06 91 THR B O 1
ATOM 1581 N N . GLU B 1 92 ? 12.227 -23.641 -11.695 1 77.5 92 GLU B N 1
ATOM 1582 C CA . GLU B 1 92 ? 12.609 -22.766 -12.797 1 77.5 92 GLU B CA 1
ATOM 1583 C C . GLU B 1 92 ? 11.398 -22.375 -13.648 1 77.5 92 GLU B C 1
ATOM 1585 O O . GLU B 1 92 ? 11.266 -21.234 -14.078 1 77.5 92 GLU B O 1
ATOM 1590 N N . GLN B 1 93 ? 10.609 -23.344 -13.867 1 70.06 93 GLN B N 1
ATOM 1591 C CA . GLN B 1 93 ? 9.398 -23.109 -14.641 1 70.06 93 GLN B CA 1
ATOM 1592 C C . GLN B 1 93 ? 8.477 -22.125 -13.93 1 70.06 93 GLN B C 1
ATOM 1594 O O . GLN B 1 93 ? 7.91 -21.234 -14.562 1 70.06 93 GLN B O 1
ATOM 1599 N N . PHE B 1 94 ? 8.391 -22.25 -12.656 1 73 94 PHE B N 1
ATOM 1600 C CA . PHE B 1 94 ? 7.523 -21.391 -11.859 1 73 94 PHE B CA 1
ATOM 1601 C C . PHE B 1 94 ? 8.102 -19.984 -11.75 1 73 94 PHE B C 1
ATOM 1603 O O . PHE B 1 94 ? 7.383 -19 -11.898 1 73 94 PHE B O 1
ATOM 1610 N N . ASN B 1 95 ? 9.406 -19.875 -11.5 1 73.25 95 ASN B N 1
ATOM 1611 C CA . ASN B 1 95 ? 10.078 -18.594 -11.32 1 73.25 95 ASN B CA 1
ATOM 1612 C C . ASN B 1 95 ? 10.078 -17.766 -12.609 1 73.25 95 ASN B C 1
ATOM 1614 O O . ASN B 1 95 ? 10.078 -16.531 -12.562 1 73.25 95 ASN B O 1
ATOM 1618 N N . ARG B 1 96 ? 10.133 -18.422 -13.688 1 71.19 96 ARG B N 1
ATOM 1619 C CA . ARG B 1 96 ? 10.078 -17.719 -14.961 1 71.19 96 ARG B CA 1
ATOM 1620 C C . ARG B 1 96 ? 8.812 -16.875 -15.07 1 71.19 96 ARG B C 1
ATOM 1622 O O . ARG B 1 96 ? 8.844 -15.75 -15.57 1 71.19 96 ARG B O 1
ATOM 1629 N N . TYR B 1 97 ? 7.754 -17.422 -14.492 1 63.97 97 TYR B N 1
ATOM 1630 C CA . TYR B 1 97 ? 6.484 -16.703 -14.523 1 63.97 97 TYR B CA 1
ATOM 1631 C C . TYR B 1 97 ? 6.496 -15.531 -13.539 1 63.97 97 TYR B C 1
ATOM 1633 O O . TYR B 1 97 ? 5.961 -14.461 -13.836 1 63.97 97 TYR B O 1
ATOM 1641 N N . TYR B 1 98 ? 7.23 -15.734 -12.484 1 66.06 98 TYR B N 1
ATOM 1642 C CA . TYR B 1 98 ? 7.266 -14.727 -11.438 1 66.06 98 TYR B CA 1
ATOM 1643 C C . TYR B 1 98 ? 8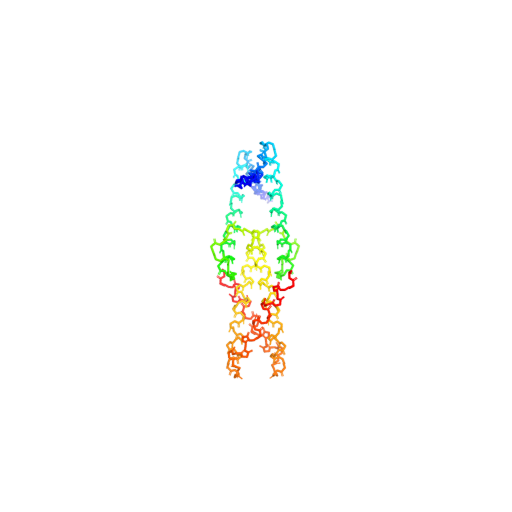.203 -13.586 -11.805 1 66.06 98 TYR B C 1
ATOM 1645 O O . TYR B 1 98 ? 7.91 -12.414 -11.523 1 66.06 98 TYR B O 1
ATOM 1653 N N . GLN B 1 99 ? 9.289 -13.852 -12.328 1 65.25 99 GLN B N 1
ATOM 1654 C CA . GLN B 1 99 ? 10.281 -12.836 -12.664 1 65.25 99 GLN B CA 1
ATOM 1655 C C . GLN B 1 99 ? 9.805 -11.961 -13.812 1 65.25 99 GLN B C 1
ATOM 1657 O O . GLN B 1 99 ? 10 -10.742 -13.797 1 65.25 99 GLN B O 1
ATOM 1662 N N . VAL B 1 100 ? 9.172 -12.586 -14.727 1 59.81 100 VAL B N 1
ATOM 1663 C CA . VAL B 1 100 ? 8.727 -11.836 -15.891 1 59.81 100 VAL B CA 1
ATOM 1664 C C . VAL B 1 100 ? 7.699 -10.789 -15.477 1 59.81 100 VAL B C 1
ATOM 1666 O O . VAL B 1 100 ? 7.773 -9.633 -15.898 1 59.81 100 VAL B O 1
ATOM 1669 N N . ALA B 1 101 ? 6.863 -11.148 -14.586 1 58 101 ALA B N 1
ATOM 1670 C CA . ALA B 1 101 ? 5.809 -10.234 -14.164 1 58 101 ALA B CA 1
ATOM 1671 C C . ALA B 1 101 ? 6.391 -9.047 -13.391 1 58 101 ALA B C 1
ATOM 1673 O O . ALA B 1 101 ? 5.934 -7.914 -13.555 1 58 101 ALA B O 1
ATOM 1674 N N . GLU B 1 102 ? 7.402 -9.312 -12.555 1 61.5 102 GLU B N 1
ATOM 1675 C CA . GLU B 1 102 ? 8.047 -8.234 -11.805 1 61.5 102 GLU B CA 1
ATOM 1676 C C . GLU B 1 102 ? 8.719 -7.234 -12.742 1 61.5 102 GLU B C 1
ATOM 1678 O O . GLU B 1 102 ? 8.633 -6.023 -12.531 1 61.5 102 GLU B O 1
ATOM 1683 N N . GLN B 1 103 ? 9.383 -7.703 -13.711 1 60.5 103 GLN B N 1
ATOM 1684 C CA . GLN B 1 103 ? 10.062 -6.848 -14.672 1 60.5 103 GLN B CA 1
ATOM 1685 C C . GLN B 1 103 ? 9.07 -6.008 -15.469 1 60.5 103 GLN B C 1
ATOM 1687 O O . GLN B 1 103 ? 9.305 -4.824 -15.719 1 60.5 103 GLN B O 1
ATOM 1692 N N . GLU B 1 104 ? 8.008 -6.59 -15.883 1 56.94 104 GLU B N 1
ATOM 1693 C CA . GLU B 1 104 ? 6.988 -5.895 -16.672 1 56.94 104 GLU B CA 1
ATOM 1694 C C . GLU B 1 104 ? 6.273 -4.844 -15.828 1 56.94 104 GLU B C 1
ATOM 1696 O O . GLU B 1 104 ? 5.969 -3.75 -16.312 1 56.94 104 GLU B O 1
ATOM 1701 N N . ALA B 1 105 ? 5.98 -5.195 -14.664 1 57.38 105 ALA B N 1
ATOM 1702 C CA . ALA B 1 105 ? 5.312 -4.246 -13.781 1 57.38 105 ALA B CA 1
ATOM 1703 C C . ALA B 1 105 ? 6.168 -2.998 -13.57 1 57.38 105 ALA B C 1
ATOM 1705 O O . ALA B 1 105 ? 5.645 -1.881 -13.523 1 57.38 105 ALA B O 1
ATOM 1706 N N . ARG B 1 106 ? 7.473 -3.205 -13.586 1 57.31 106 ARG B N 1
ATOM 1707 C CA . ARG B 1 106 ? 8.391 -2.084 -13.422 1 57.31 106 ARG B CA 1
ATOM 1708 C C . ARG B 1 106 ? 8.484 -1.251 -14.695 1 57.31 106 ARG B C 1
ATOM 1710 O O . ARG B 1 106 ? 8.734 -0.045 -14.641 1 57.31 106 ARG B O 1
ATOM 1717 N N . ALA B 1 107 ? 8.266 -1.829 -15.766 1 55.34 107 ALA B N 1
ATOM 1718 C CA . ALA B 1 107 ? 8.367 -1.159 -17.062 1 55.34 107 ALA B CA 1
ATOM 1719 C C . ALA B 1 107 ? 7.141 -0.286 -17.312 1 55.34 107 ALA B C 1
ATOM 1721 O O . ALA B 1 107 ? 7.207 0.677 -18.078 1 55.34 107 ALA B O 1
ATOM 1722 N N . LEU B 1 108 ? 6.078 -0.695 -16.922 1 52.28 108 LEU B N 1
ATOM 1723 C CA . LEU B 1 108 ? 4.836 0.034 -17.141 1 52.28 108 LEU B CA 1
ATOM 1724 C C . LEU B 1 108 ? 4.836 1.357 -16.391 1 52.28 108 LEU B C 1
ATOM 1726 O O . LEU B 1 108 ? 4.051 2.256 -16.703 1 52.28 108 LEU B O 1
ATOM 1730 N N . GLU B 1 109 ? 5.762 1.661 -15.539 1 47.38 109 GLU B N 1
ATOM 1731 C CA . GLU B 1 109 ? 5.875 2.973 -14.906 1 47.38 109 GLU B CA 1
ATOM 1732 C C . GLU B 1 109 ? 6.684 3.936 -15.766 1 47.38 109 GLU B C 1
ATOM 1734 O O . GLU B 1 109 ? 7.594 3.52 -16.484 1 47.38 109 GLU B O 1
#